Protein AF-A0AAD4LU86-F1 (afdb_monomer_lite)

Sequence (359 aa):
MSATTSFIRALSPAATSMSQVFAALQEGVHPSEDILRDQRHYAILGTNNMSELVALIPSDYKAVLTEALHDLQNHMERLVGASNTLAKWRHCHSVGTIPAHLRSNPPVVQFTKDYKSKAEAAAHQESLRKAHTEYQIKCLEESIKAKADEVAHLEKSIEPVYLYTHMRSIVTKRSESVLTSHQIPVFRLDEEREVLDKWVPSPAALKHAANMQQDSVVYAERVISMVRAKDVIMQRKIQKKKDLAAAATASADQIMSNDPNSIKELIEKQIKASMKASGLTPSGKKQKKKGKGKAKGKQTSGKPDKKDKGGNQNQKQANAKKLAELKDGPKKKGKGKKGKGKGKGQGKGKGKKAQETPK

pLDDT: mean 76.85, std 24.89, range [27.5, 98.44]

Organism: NCBI:txid376703

Radius of gyration: 39.54 Å; chains: 1; bounding box: 93×96×111 Å

Foldseek 3Di:
DDDPDDPPPDDDPLVVLVVQCVVCVVVVHHRDPVSVLVNLLVCCLPDQDLVSNLVSDDPLLSVLLSVVLVVLLVLLLVLLVLVVVLVVLVVCLVVLHFDPVLDDDFDDDDDDPVCCPDPVVVVVVVVSVVVSSVVRNVVSVVVSVVSVVVSVVSVVCVPLVNLLVVQLVSLVVSLVVQQVVQWDWDWDDDPNDTDTDDIGRDPVSVVVSVSSSVCRSSNSVSSSVSSVVVVVVVVVVVVVVVVVVVVVVVVVVVVVPDDPVVVVVVVVVVVVVVCVVVVNDDDDDDDDDDDDDDDDDDDDDDDDDDDDDDDDDDDDDDDDDDDDDDDDDDDDDDDDDDDDDDDDDDDDDDDDDDDDDDD

Secondary structure (DSSP, 8-state):
-----S------HHHHHHHHHHHHHHTTPPPPHHHHHHHHHHHHHH--SHHHHHHTS-HHHHHHHHHHHHHHHHHHHHHHHHHHHHHHHHHHHHTT---TTT--PPP-----TTTTTSHHHHHHHHHHHHHHHHHHHHHHHHHHHHHHHHHHHHHHTTSHHHHHHHHHHHHHHHHHHHHHHSEEEEEEEETTEEEEEEEEE-HHHHHHHHHHHHHHHHHHHHHHHHHHHHHHHHHHHHHHHHHHHHHHHHHHHHHHHS-HHHHHHHHHHHHHHHHHHTT-PPP----------------------------------------------------------------------------

Structure (mmCIF, N/CA/C/O backbone):
data_AF-A0AAD4LU86-F1
#
_entry.id   AF-A0AAD4LU86-F1
#
loop_
_atom_site.group_PDB
_atom_site.id
_atom_site.type_symbol
_atom_site.label_atom_id
_atom_site.label_alt_id
_atom_site.label_comp_id
_atom_site.label_asym_id
_atom_site.label_entity_id
_atom_site.label_seq_id
_atom_site.pdbx_PDB_ins_code
_atom_site.Cartn_x
_atom_site.Cartn_y
_atom_site.Cartn_z
_atom_site.occupancy
_atom_site.B_iso_or_equiv
_atom_site.auth_seq_id
_atom_site.auth_comp_id
_atom_site.auth_asym_id
_atom_site.auth_atom_id
_atom_site.pdbx_PDB_model_num
ATOM 1 N N . MET A 1 1 ? 22.676 -50.898 -10.125 1.00 43.75 1 MET A N 1
ATOM 2 C CA . MET A 1 1 ? 21.868 -49.903 -9.382 1.00 43.75 1 MET A CA 1
ATOM 3 C C . MET A 1 1 ? 22.821 -48.879 -8.786 1.00 43.75 1 MET A C 1
ATOM 5 O O . MET A 1 1 ? 23.831 -49.302 -8.244 1.00 43.75 1 MET A O 1
ATOM 9 N N . SER A 1 2 ? 22.529 -47.580 -8.871 1.00 33.31 2 SER A N 1
ATOM 10 C CA . SER A 1 2 ? 23.220 -46.544 -8.089 1.00 33.31 2 SER A CA 1
ATOM 11 C C . SER A 1 2 ? 22.192 -45.491 -7.687 1.00 33.31 2 SER A C 1
ATOM 13 O O . SER A 1 2 ? 21.519 -44.935 -8.552 1.00 33.31 2 SER A O 1
ATOM 15 N N . ALA A 1 3 ? 22.004 -45.287 -6.385 1.00 43.66 3 ALA A N 1
ATOM 16 C CA . ALA A 1 3 ? 20.920 -44.475 -5.835 1.00 43.66 3 ALA A CA 1
ATOM 17 C C . ALA A 1 3 ? 21.444 -43.121 -5.334 1.00 43.66 3 ALA A C 1
ATOM 19 O O . ALA A 1 3 ? 21.509 -42.867 -4.134 1.00 43.66 3 ALA A O 1
ATOM 20 N N . THR A 1 4 ? 21.824 -42.239 -6.258 1.00 45.81 4 THR A N 1
ATOM 21 C CA . THR A 1 4 ? 22.172 -40.838 -5.959 1.00 45.81 4 THR A CA 1
ATOM 22 C C . THR A 1 4 ? 20.956 -39.929 -6.138 1.00 45.81 4 THR A C 1
ATOM 24 O O . THR A 1 4 ? 20.944 -39.028 -6.975 1.00 45.81 4 THR A O 1
ATOM 27 N N . THR A 1 5 ? 19.904 -40.193 -5.363 1.00 48.66 5 THR A N 1
ATOM 28 C CA . THR A 1 5 ? 18.648 -39.425 -5.356 1.00 48.66 5 THR A CA 1
ATOM 29 C C . THR A 1 5 ? 18.369 -38.859 -3.959 1.00 48.66 5 THR A C 1
ATOM 31 O O . THR A 1 5 ? 18.772 -39.436 -2.953 1.00 48.66 5 THR A O 1
ATOM 34 N N . SER A 1 6 ? 17.627 -37.749 -3.896 1.00 46.25 6 SER A N 1
ATOM 35 C CA . SER A 1 6 ? 16.930 -37.284 -2.679 1.00 46.25 6 SER A CA 1
ATOM 36 C C . SER A 1 6 ? 17.755 -36.678 -1.526 1.00 46.25 6 SER A C 1
ATOM 38 O O . SER A 1 6 ? 17.372 -36.815 -0.369 1.00 46.25 6 SER A O 1
ATOM 40 N N . PHE A 1 7 ? 18.793 -35.883 -1.823 1.00 41.53 7 PHE A N 1
ATOM 41 C CA . PHE A 1 7 ? 19.277 -34.835 -0.894 1.00 41.53 7 PHE A CA 1
ATOM 42 C C . PHE A 1 7 ? 19.487 -33.457 -1.555 1.00 41.53 7 PHE A C 1
ATOM 44 O O . PHE A 1 7 ? 20.315 -32.655 -1.120 1.00 41.53 7 PHE A O 1
ATOM 51 N N . ILE A 1 8 ? 18.677 -33.127 -2.571 1.00 44.53 8 ILE A N 1
ATOM 52 C CA . ILE A 1 8 ? 18.548 -31.737 -3.035 1.00 44.53 8 ILE A CA 1
ATOM 53 C C . ILE A 1 8 ? 17.818 -30.942 -1.947 1.00 44.53 8 ILE A C 1
ATOM 55 O O . ILE A 1 8 ? 16.592 -30.928 -1.855 1.00 44.53 8 ILE A O 1
ATOM 59 N N . ARG A 1 9 ? 18.603 -30.281 -1.095 1.00 51.81 9 ARG A N 1
ATOM 60 C CA . ARG A 1 9 ? 18.132 -29.264 -0.154 1.00 51.81 9 ARG A CA 1
ATOM 61 C C . ARG A 1 9 ? 17.479 -28.151 -0.973 1.00 51.81 9 ARG A C 1
ATOM 63 O O . ARG A 1 9 ? 18.192 -27.451 -1.684 1.00 51.81 9 ARG A O 1
ATOM 70 N N . ALA A 1 10 ? 16.154 -28.022 -0.893 1.00 55.25 10 ALA A N 1
ATOM 71 C CA . ALA A 1 10 ? 15.391 -27.083 -1.713 1.00 55.25 10 ALA A CA 1
ATOM 72 C C . ALA A 1 10 ? 15.990 -25.668 -1.631 1.00 55.25 10 ALA A C 1
ATOM 74 O O . ALA A 1 10 ? 15.940 -25.015 -0.584 1.00 55.25 10 ALA A O 1
ATOM 75 N N . LEU A 1 11 ? 16.601 -25.226 -2.732 1.00 60.94 11 LEU A N 1
ATOM 76 C CA . LEU A 1 11 ? 17.116 -23.872 -2.872 1.00 60.94 11 LEU A CA 1
ATOM 77 C C . LEU A 1 11 ? 15.938 -22.895 -2.879 1.00 60.94 11 LEU A C 1
ATOM 79 O O . LEU A 1 11 ? 14.825 -23.243 -3.278 1.00 60.94 11 LEU A O 1
ATOM 83 N N . SER A 1 12 ? 16.168 -21.652 -2.451 1.00 74.44 12 SER A N 1
ATOM 84 C CA . SER A 1 12 ? 15.143 -20.625 -2.635 1.00 74.44 12 SER A CA 1
ATOM 85 C C . SER A 1 12 ? 14.894 -20.408 -4.139 1.00 74.44 12 SER A C 1
ATOM 87 O O . SER A 1 12 ? 15.824 -20.568 -4.938 1.00 74.44 12 SER A O 1
ATOM 89 N N . PRO A 1 13 ? 13.680 -20.012 -4.560 1.00 69.81 13 PRO A N 1
ATOM 90 C CA . PRO A 1 13 ? 13.408 -19.722 -5.970 1.00 69.81 13 PRO A CA 1
ATOM 91 C C . PRO A 1 13 ? 14.375 -18.679 -6.561 1.00 69.81 13 PRO A C 1
ATOM 93 O O . PRO A 1 13 ? 14.878 -18.859 -7.665 1.00 69.81 13 PRO A O 1
ATOM 96 N N . ALA A 1 14 ? 14.759 -17.671 -5.767 1.00 71.94 14 ALA A N 1
ATOM 97 C CA . ALA A 1 14 ? 15.792 -16.699 -6.127 1.00 71.94 14 ALA A CA 1
ATOM 98 C C . ALA A 1 14 ? 17.181 -17.335 -6.344 1.00 71.94 14 ALA A C 1
ATOM 100 O O . ALA A 1 14 ? 17.847 -17.032 -7.331 1.00 71.94 14 ALA A O 1
ATOM 101 N N . ALA A 1 15 ? 17.623 -18.243 -5.463 1.00 73.62 15 ALA A N 1
ATOM 102 C CA . ALA A 1 15 ? 18.889 -18.962 -5.647 1.00 73.62 15 ALA A CA 1
ATOM 103 C C . ALA A 1 15 ? 18.849 -19.905 -6.863 1.00 73.62 15 ALA A C 1
ATOM 105 O O . ALA A 1 15 ? 19.859 -20.072 -7.541 1.00 73.62 15 ALA A O 1
ATOM 106 N N . THR A 1 16 ? 17.678 -20.466 -7.171 1.00 75.75 16 THR A N 1
ATOM 107 C CA . THR A 1 16 ? 17.458 -21.310 -8.355 1.00 75.75 16 THR A CA 1
ATOM 108 C C . THR A 1 16 ? 17.578 -20.490 -9.645 1.00 75.75 16 THR A C 1
ATOM 110 O O . THR A 1 16 ? 18.352 -20.859 -10.522 1.00 75.75 16 THR A O 1
ATOM 113 N N . SER A 1 17 ? 16.913 -19.330 -9.721 1.00 73.50 17 SER A N 1
ATOM 114 C CA . SER A 1 17 ? 17.028 -18.383 -10.845 1.00 73.50 17 SER A CA 1
ATOM 115 C C . SER A 1 17 ? 18.472 -17.904 -11.056 1.00 73.50 17 SER A C 1
ATOM 117 O O . SER A 1 17 ? 18.989 -17.986 -12.169 1.00 73.50 17 SER A O 1
ATOM 119 N N . MET A 1 18 ? 19.177 -17.501 -9.992 1.00 76.44 18 MET A N 1
ATOM 120 C CA . MET A 1 18 ? 20.593 -17.110 -10.096 1.00 76.44 18 MET A CA 1
ATOM 121 C C . MET A 1 18 ? 21.490 -18.267 -10.566 1.00 76.44 18 MET A C 1
ATOM 123 O O . MET A 1 18 ? 22.402 -18.048 -11.361 1.00 76.44 18 MET A O 1
ATOM 127 N N . SER A 1 19 ? 21.214 -19.501 -10.129 1.00 76.81 19 SER A N 1
ATOM 128 C CA . SER A 1 19 ? 21.945 -20.689 -10.588 1.00 76.81 19 SER A CA 1
ATOM 129 C C . SER A 1 19 ? 21.706 -20.995 -12.069 1.00 76.81 19 SER A C 1
ATOM 131 O O . SER A 1 19 ? 22.619 -21.480 -12.730 1.00 76.81 19 SER A O 1
ATOM 133 N N . GLN A 1 20 ? 20.514 -20.706 -12.599 1.00 77.31 20 GLN A N 1
ATOM 134 C CA . GLN A 1 20 ? 20.198 -20.883 -14.021 1.00 77.31 20 GLN A CA 1
ATOM 135 C C . GLN A 1 20 ? 20.905 -19.843 -14.901 1.00 77.31 20 GLN A C 1
ATOM 137 O O . GLN A 1 20 ? 21.442 -20.206 -15.944 1.00 77.31 20 GLN A O 1
ATOM 142 N N . VAL A 1 21 ? 20.982 -18.579 -14.461 1.00 77.62 21 VAL A N 1
ATOM 143 C CA . VAL A 1 21 ? 21.792 -17.545 -15.139 1.00 77.62 21 VAL A CA 1
ATOM 144 C C . VAL A 1 21 ? 23.265 -17.957 -15.182 1.00 77.62 21 VAL A C 1
ATOM 146 O O . VAL A 1 21 ? 23.897 -17.863 -16.230 1.00 77.62 21 VAL A O 1
ATOM 149 N N . PHE A 1 22 ? 23.808 -18.440 -14.060 1.00 77.19 22 PHE A N 1
ATOM 150 C CA . PHE A 1 22 ? 25.209 -18.858 -13.985 1.00 77.19 22 PHE A CA 1
ATOM 151 C C . PHE A 1 22 ? 25.502 -20.081 -14.867 1.00 77.19 22 PHE A C 1
ATOM 153 O O . PHE A 1 22 ? 26.504 -20.081 -15.576 1.00 77.19 22 PHE A O 1
ATOM 160 N N . ALA A 1 23 ? 24.616 -21.083 -14.876 1.00 77.69 23 ALA A N 1
ATOM 161 C CA . ALA A 1 23 ? 24.750 -22.263 -15.731 1.00 77.69 23 ALA A CA 1
ATOM 162 C C . ALA A 1 23 ? 24.734 -21.896 -17.224 1.00 77.69 23 ALA A C 1
ATOM 164 O O . ALA A 1 23 ? 25.651 -22.279 -17.944 1.00 77.69 23 ALA A O 1
ATOM 165 N N . ALA A 1 24 ? 23.771 -21.079 -17.669 1.00 75.38 24 ALA A N 1
ATOM 166 C CA . ALA A 1 24 ? 23.696 -20.630 -19.060 1.00 75.38 24 ALA A CA 1
ATOM 167 C C . ALA A 1 24 ? 24.983 -19.900 -19.495 1.00 75.38 24 ALA A C 1
ATOM 169 O O . ALA A 1 24 ? 25.578 -20.243 -20.515 1.00 75.38 24 ALA A O 1
ATOM 170 N N . LEU A 1 25 ? 25.479 -18.967 -18.671 1.00 78.44 25 LEU A N 1
ATOM 171 C CA . LEU A 1 25 ? 26.743 -18.264 -18.926 1.00 78.44 25 LEU A CA 1
ATOM 172 C C . LEU A 1 25 ? 27.959 -19.207 -18.957 1.00 78.44 25 LEU A C 1
ATOM 174 O O . LEU A 1 25 ? 28.862 -18.996 -19.764 1.00 78.44 25 LEU A O 1
ATOM 178 N N . GLN A 1 26 ? 27.988 -20.242 -18.113 1.00 81.31 26 GLN A N 1
ATOM 179 C CA . GLN A 1 26 ? 29.057 -21.247 -18.094 1.00 81.31 26 GLN A CA 1
ATOM 180 C C . GLN A 1 26 ? 29.014 -22.182 -19.318 1.00 81.31 26 GLN A C 1
ATOM 182 O O . GLN A 1 26 ? 30.061 -22.635 -19.775 1.00 81.31 26 GLN A O 1
ATOM 187 N N . GLU A 1 27 ? 27.828 -22.440 -19.869 1.00 81.25 27 GLU A N 1
ATOM 188 C CA . GLU A 1 27 ? 27.614 -23.209 -21.104 1.00 81.25 27 GLU A CA 1
ATOM 189 C C . GLU A 1 27 ? 27.777 -22.357 -22.381 1.00 81.25 27 GLU A C 1
ATOM 191 O O . GLU A 1 27 ? 27.685 -22.879 -23.490 1.00 81.25 27 GLU A O 1
ATOM 196 N N . GLY A 1 28 ? 28.030 -21.047 -22.251 1.00 76.06 28 GLY A N 1
ATOM 197 C CA . GLY A 1 28 ? 28.124 -20.109 -23.378 1.00 76.06 28 GLY A CA 1
ATOM 198 C C . GLY A 1 28 ? 26.773 -19.755 -24.017 1.00 76.06 28 GLY A C 1
ATOM 199 O O . GLY A 1 28 ? 26.733 -19.148 -25.086 1.00 76.06 28 GLY A O 1
ATOM 200 N N . VAL A 1 29 ? 25.665 -20.121 -23.371 1.00 82.69 29 VAL A N 1
ATOM 201 C CA . VAL A 1 29 ? 24.292 -19.916 -23.841 1.00 82.69 29 VAL A CA 1
ATOM 202 C C . VAL A 1 29 ? 23.735 -18.617 -23.255 1.00 82.69 29 VAL A C 1
ATOM 204 O O . VAL A 1 29 ? 23.849 -18.348 -22.059 1.00 82.69 29 VAL A O 1
ATOM 207 N N . HIS A 1 30 ? 23.075 -17.796 -24.076 1.00 77.88 30 HIS A N 1
ATOM 208 C CA . HIS A 1 30 ? 22.364 -16.629 -23.555 1.00 77.88 30 HIS A CA 1
ATOM 209 C C . HIS A 1 30 ? 21.148 -17.069 -22.710 1.00 77.88 30 HIS A C 1
ATOM 211 O O . HIS A 1 30 ? 20.301 -17.806 -23.220 1.00 77.88 30 HIS A O 1
ATOM 217 N N . PRO A 1 31 ? 21.020 -16.626 -21.441 1.00 82.00 31 PRO A N 1
ATOM 218 C CA . PRO A 1 31 ? 19.865 -16.956 -20.608 1.00 82.00 31 PRO A CA 1
ATOM 219 C C . PRO A 1 31 ? 18.575 -16.380 -21.209 1.00 82.00 31 PRO A C 1
ATOM 221 O O . PRO A 1 31 ? 18.579 -15.277 -21.757 1.00 82.00 31 PRO A O 1
ATOM 224 N N . SER A 1 32 ? 17.463 -17.112 -21.089 1.00 85.81 32 SER A N 1
ATOM 225 C CA . SER A 1 32 ? 16.181 -16.686 -21.660 1.00 85.81 32 SER A CA 1
ATOM 226 C C . SER A 1 32 ? 15.618 -15.436 -20.975 1.00 85.81 32 SER A C 1
ATOM 228 O O . SER A 1 32 ? 15.888 -15.163 -19.802 1.00 85.81 32 SER A O 1
ATOM 230 N N . GLU A 1 33 ? 14.781 -14.687 -21.700 1.00 85.06 33 GLU A N 1
ATOM 231 C CA . GLU A 1 33 ? 14.140 -13.472 -21.177 1.00 85.06 33 GLU A CA 1
ATOM 232 C C . GLU A 1 33 ? 13.311 -13.737 -19.911 1.00 85.06 33 GLU A C 1
ATOM 234 O O . GLU A 1 33 ? 13.276 -12.882 -19.030 1.00 85.06 33 GLU A O 1
ATOM 239 N N . ASP A 1 34 ? 12.701 -14.921 -19.773 1.00 86.50 34 ASP A N 1
ATOM 240 C CA . ASP A 1 34 ? 12.012 -15.344 -18.548 1.00 86.50 34 ASP A CA 1
ATOM 241 C C . ASP A 1 34 ? 12.953 -15.416 -17.341 1.00 86.50 34 ASP A C 1
ATOM 243 O O . ASP A 1 34 ? 12.651 -14.843 -16.296 1.00 86.50 34 ASP A O 1
ATOM 247 N N . ILE A 1 35 ? 14.118 -16.058 -17.486 1.00 86.31 35 ILE A N 1
ATOM 248 C CA . ILE A 1 35 ? 15.116 -16.171 -16.410 1.00 86.31 35 ILE A CA 1
ATOM 249 C C . ILE A 1 35 ? 15.645 -14.776 -16.039 1.00 86.31 35 ILE A C 1
ATOM 251 O O . ILE A 1 35 ? 15.776 -14.459 -14.855 1.00 86.31 35 ILE A O 1
ATOM 255 N N . LEU A 1 36 ? 15.904 -13.924 -17.038 1.00 87.31 36 LEU A N 1
ATOM 256 C CA . LEU A 1 36 ? 16.368 -12.548 -16.833 1.00 87.31 36 LEU A CA 1
ATOM 257 C C . LEU A 1 36 ? 15.303 -11.657 -16.177 1.00 87.31 36 LEU A C 1
ATOM 259 O O . LEU A 1 36 ? 15.636 -10.852 -15.307 1.00 87.31 36 LEU A O 1
ATOM 263 N N . ARG A 1 37 ? 14.028 -11.783 -16.559 1.00 91.31 37 ARG A N 1
ATOM 264 C CA . ARG A 1 37 ? 12.903 -11.091 -15.911 1.00 91.31 37 ARG A CA 1
ATOM 265 C C . ARG A 1 37 ? 12.767 -11.537 -14.462 1.00 91.31 37 ARG A C 1
ATOM 267 O O . ARG A 1 37 ? 12.720 -10.696 -13.567 1.00 91.31 37 ARG A O 1
ATOM 274 N N . ASP A 1 38 ? 12.758 -12.841 -14.222 1.00 89.62 38 ASP A N 1
ATOM 275 C CA . ASP A 1 38 ? 12.586 -13.394 -12.885 1.00 89.62 38 ASP A CA 1
ATOM 276 C C . ASP A 1 38 ? 13.753 -12.985 -11.969 1.00 89.62 38 ASP A C 1
ATOM 278 O O . ASP A 1 38 ? 13.517 -12.605 -10.822 1.00 89.62 38 ASP A O 1
ATOM 282 N N . GLN A 1 39 ? 14.990 -12.918 -12.479 1.00 89.94 39 GLN A N 1
ATOM 283 C CA . GLN A 1 39 ? 16.136 -12.362 -11.747 1.00 89.94 39 GLN A CA 1
ATOM 284 C C . GLN A 1 39 ? 15.903 -10.899 -11.315 1.00 89.94 39 GLN A C 1
ATOM 286 O O . GLN A 1 39 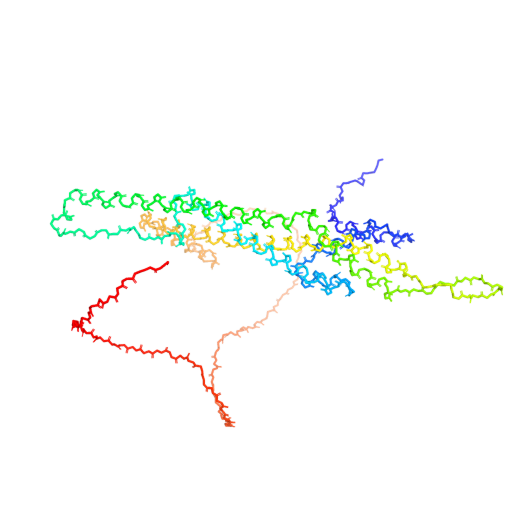? 16.153 -10.562 -10.152 1.00 89.94 39 GLN A O 1
ATOM 291 N N . ARG A 1 40 ? 15.392 -10.031 -12.207 1.00 93.06 40 ARG A N 1
ATOM 292 C CA . ARG A 1 40 ? 15.032 -8.639 -11.857 1.00 93.06 40 ARG A CA 1
ATOM 293 C C . ARG A 1 40 ? 13.922 -8.607 -10.808 1.00 93.06 40 ARG A C 1
ATOM 295 O O . ARG A 1 40 ? 14.044 -7.899 -9.810 1.00 93.06 40 ARG A O 1
ATOM 302 N N . HIS A 1 41 ? 12.881 -9.420 -10.981 1.00 95.00 41 HIS A N 1
ATOM 303 C CA . HIS A 1 41 ? 11.779 -9.526 -10.026 1.00 95.00 41 HIS A CA 1
ATOM 304 C C . HIS A 1 41 ? 12.262 -9.984 -8.638 1.00 95.00 41 HIS A C 1
ATOM 306 O O . HIS A 1 41 ? 11.855 -9.396 -7.637 1.00 95.00 41 HIS A O 1
ATOM 312 N N . TYR A 1 42 ? 13.171 -10.962 -8.542 1.00 92.88 42 TYR A N 1
ATOM 313 C CA . TYR A 1 42 ? 13.757 -11.379 -7.261 1.00 92.88 42 TYR A CA 1
ATOM 314 C C . TYR A 1 42 ? 14.610 -10.283 -6.612 1.00 92.88 42 TYR A C 1
ATOM 316 O O . TYR A 1 42 ? 14.553 -10.133 -5.390 1.00 92.88 42 TYR A O 1
ATOM 324 N N . ALA A 1 43 ? 15.353 -9.490 -7.392 1.00 93.56 43 ALA A N 1
ATOM 325 C CA . ALA A 1 43 ? 16.090 -8.341 -6.865 1.00 93.56 43 ALA A CA 1
ATOM 326 C C . ALA A 1 43 ? 15.136 -7.284 -6.275 1.00 93.56 43 ALA A C 1
ATOM 328 O O . ALA A 1 43 ? 15.313 -6.874 -5.127 1.00 93.56 43 ALA A O 1
ATOM 329 N N . ILE A 1 44 ? 14.078 -6.922 -7.012 1.00 96.31 44 ILE A N 1
ATOM 330 C CA . ILE A 1 44 ? 13.026 -5.991 -6.566 1.00 96.31 44 ILE A CA 1
ATOM 331 C C . ILE A 1 44 ? 12.344 -6.515 -5.292 1.00 96.31 44 ILE A C 1
ATOM 333 O O . ILE A 1 44 ? 12.251 -5.807 -4.292 1.00 96.31 44 ILE A O 1
ATOM 337 N N . LEU A 1 45 ? 11.915 -7.779 -5.275 1.00 94.50 45 LEU A N 1
ATOM 338 C CA . LEU A 1 45 ? 11.256 -8.393 -4.116 1.00 94.50 45 LEU A CA 1
ATOM 339 C C . LEU A 1 45 ? 12.189 -8.578 -2.904 1.00 94.50 45 LEU A C 1
ATOM 341 O O . LEU A 1 45 ? 11.705 -8.694 -1.776 1.00 94.50 45 LEU A O 1
ATOM 345 N N . GLY A 1 46 ? 13.508 -8.579 -3.111 1.00 93.12 46 GLY A N 1
ATOM 346 C CA . GLY A 1 46 ? 14.520 -8.682 -2.059 1.00 93.12 46 GLY A CA 1
ATOM 347 C C . GLY A 1 46 ? 14.727 -7.402 -1.239 1.00 93.12 46 GLY A C 1
ATOM 348 O O . GLY A 1 46 ? 15.195 -7.493 -0.102 1.00 93.12 46 GLY A O 1
ATOM 349 N N . THR A 1 47 ? 14.358 -6.223 -1.755 1.00 96.06 47 THR A N 1
ATOM 350 C CA . THR A 1 47 ? 14.604 -4.930 -1.081 1.00 96.06 47 THR A CA 1
ATOM 351 C C . THR A 1 47 ? 13.777 -4.774 0.192 1.00 96.06 47 THR A C 1
ATOM 353 O O . THR A 1 47 ? 12.593 -5.117 0.208 1.00 96.06 47 THR A O 1
ATOM 356 N N . ASN A 1 48 ? 14.348 -4.205 1.249 1.00 94.12 48 ASN A N 1
ATOM 357 C CA . ASN A 1 48 ? 13.744 -4.117 2.584 1.00 94.12 48 ASN A CA 1
ATOM 358 C C . ASN A 1 48 ? 13.275 -2.703 2.960 1.00 94.12 48 ASN A C 1
ATOM 360 O O . ASN A 1 48 ? 12.626 -2.520 3.993 1.00 94.12 48 ASN A O 1
ATOM 364 N N . ASN A 1 49 ? 13.587 -1.698 2.141 1.00 95.00 49 ASN A N 1
ATOM 365 C CA . ASN A 1 49 ? 13.106 -0.327 2.296 1.00 95.00 49 ASN A CA 1
ATOM 366 C C . ASN A 1 49 ? 12.968 0.384 0.937 1.00 95.00 49 ASN A C 1
ATOM 368 O O . ASN A 1 49 ? 13.481 -0.075 -0.081 1.00 95.00 49 ASN A O 1
ATOM 372 N N . MET A 1 50 ? 12.289 1.535 0.942 1.00 96.19 50 MET A N 1
ATOM 373 C CA . MET A 1 50 ? 12.039 2.329 -0.265 1.00 96.19 50 MET A CA 1
ATOM 374 C C . MET A 1 50 ? 13.326 2.849 -0.928 1.00 96.19 50 MET A C 1
ATOM 376 O O . MET A 1 50 ? 13.357 2.980 -2.143 1.00 96.19 50 MET A O 1
ATOM 380 N N . SER A 1 51 ? 14.397 3.111 -0.167 1.00 96.00 51 SER A N 1
ATOM 381 C CA . SER A 1 51 ? 15.661 3.609 -0.732 1.00 96.00 51 SER A CA 1
ATOM 382 C C . SER A 1 51 ? 16.351 2.541 -1.585 1.00 96.00 51 SER A C 1
ATOM 384 O O . SER A 1 51 ? 16.757 2.819 -2.709 1.00 96.00 51 SER A O 1
ATOM 386 N N . GLU A 1 52 ? 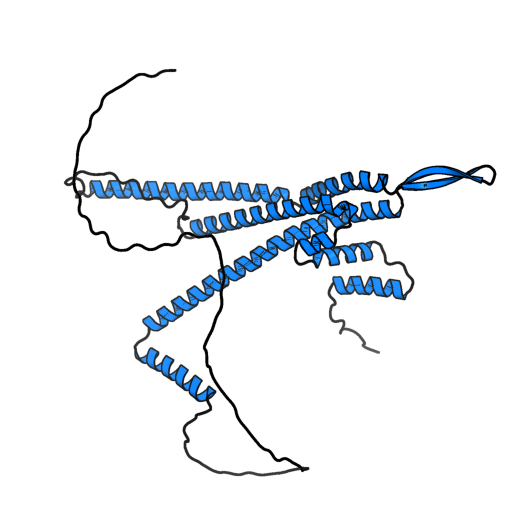16.401 1.297 -1.098 1.00 96.56 52 GLU A N 1
ATOM 387 C CA . GLU A 1 52 ? 16.856 0.133 -1.875 1.00 96.56 52 GLU A CA 1
ATOM 388 C C . GLU A 1 52 ? 15.982 -0.092 -3.117 1.00 96.56 52 GLU A C 1
ATOM 390 O O . GLU A 1 52 ? 16.506 -0.280 -4.212 1.00 96.56 52 GLU A O 1
ATOM 395 N N . LEU A 1 53 ? 14.654 -0.007 -2.971 1.00 97.44 53 LEU A N 1
ATOM 396 C CA . LEU A 1 53 ? 13.714 -0.169 -4.083 1.00 97.44 53 LEU A CA 1
ATOM 397 C C . LEU A 1 53 ? 13.937 0.886 -5.182 1.00 97.44 53 LEU A C 1
ATOM 399 O O . LEU A 1 53 ? 14.042 0.545 -6.356 1.00 97.44 53 LEU A O 1
ATOM 403 N N . VAL A 1 54 ? 14.082 2.154 -4.791 1.00 97.06 54 VAL A N 1
ATOM 404 C CA . VAL A 1 54 ? 14.364 3.298 -5.675 1.00 97.06 54 VAL A CA 1
ATOM 405 C C . VAL A 1 54 ? 15.798 3.269 -6.228 1.00 97.06 54 VAL A C 1
ATOM 407 O O . VAL A 1 54 ? 16.068 3.817 -7.300 1.00 97.06 54 VAL A O 1
ATOM 410 N N . ALA A 1 55 ? 16.742 2.609 -5.553 1.00 96.25 55 ALA A N 1
ATOM 411 C CA . ALA A 1 55 ? 18.086 2.361 -6.077 1.00 96.25 55 ALA A CA 1
ATOM 412 C C . ALA A 1 55 ? 18.092 1.346 -7.232 1.00 96.25 55 ALA A C 1
ATOM 414 O O . ALA A 1 55 ? 18.914 1.494 -8.133 1.00 96.25 55 ALA A O 1
ATOM 415 N N . LEU A 1 56 ? 17.156 0.389 -7.250 1.00 96.75 56 LEU A N 1
ATOM 416 C CA . LEU A 1 56 ? 16.978 -0.564 -8.353 1.00 96.75 56 LEU A CA 1
ATOM 417 C C . LEU A 1 56 ? 16.209 -0.002 -9.561 1.00 96.75 56 LEU A C 1
ATOM 419 O O . LEU A 1 56 ? 16.088 -0.706 -10.560 1.00 96.75 56 LEU A O 1
ATOM 423 N N . ILE A 1 57 ? 15.660 1.217 -9.502 1.00 96.69 57 ILE A N 1
ATOM 424 C CA . ILE A 1 57 ? 14.982 1.827 -10.659 1.00 96.69 57 ILE A CA 1
ATOM 425 C C . ILE A 1 57 ? 16.034 2.459 -11.588 1.00 96.69 57 ILE A C 1
ATOM 427 O O . ILE A 1 57 ? 16.811 3.301 -11.119 1.00 96.69 57 ILE A O 1
ATOM 431 N N . PRO A 1 58 ? 16.051 2.125 -12.894 1.00 95.75 58 PRO A N 1
ATOM 432 C CA . PRO A 1 58 ? 16.942 2.748 -13.872 1.00 95.75 58 PRO A CA 1
ATOM 433 C C . PRO A 1 58 ? 16.815 4.273 -13.916 1.00 95.75 58 PRO A C 1
ATOM 435 O O . PRO A 1 58 ? 15.710 4.809 -13.794 1.00 95.75 58 PRO A O 1
ATOM 438 N N . SER A 1 59 ? 17.943 4.962 -14.127 1.00 95.25 59 SER A N 1
ATOM 439 C CA . SER A 1 59 ? 18.087 6.431 -14.092 1.00 95.25 59 SER A CA 1
ATOM 440 C C . SER A 1 59 ? 16.935 7.172 -14.761 1.00 95.25 59 SER A C 1
ATOM 442 O O . SER A 1 59 ? 16.340 8.077 -14.175 1.00 95.25 59 SER A O 1
ATOM 444 N N . ASP A 1 60 ? 16.587 6.739 -15.966 1.00 96.50 60 ASP A N 1
ATOM 445 C CA . ASP A 1 60 ? 15.705 7.467 -16.867 1.00 96.50 60 ASP A CA 1
ATOM 446 C C . ASP A 1 60 ? 14.254 7.458 -16.381 1.00 96.50 60 ASP A C 1
ATOM 448 O O . ASP A 1 60 ? 13.526 8.430 -16.589 1.00 96.50 60 ASP A O 1
ATOM 452 N N . TYR A 1 61 ? 13.848 6.394 -15.685 1.00 97.38 61 TYR A N 1
ATOM 453 C CA . TYR A 1 61 ? 12.510 6.209 -15.115 1.00 97.38 61 TYR A CA 1
ATOM 454 C C . TYR A 1 61 ? 12.454 6.540 -13.618 1.00 97.38 61 TYR A C 1
ATOM 456 O O . TYR A 1 61 ? 11.367 6.702 -13.061 1.00 97.38 61 TYR A O 1
ATOM 464 N N . LYS A 1 62 ? 13.614 6.673 -12.964 1.00 96.50 62 LYS A N 1
ATOM 465 C CA . LYS A 1 62 ? 13.742 6.832 -11.513 1.00 96.50 62 LYS A CA 1
ATOM 466 C C . LYS A 1 62 ? 12.930 7.993 -10.960 1.00 96.50 62 LYS A C 1
ATOM 468 O O . LYS A 1 62 ? 12.215 7.789 -9.987 1.00 96.50 62 LYS A O 1
ATOM 473 N N . ALA A 1 63 ? 12.995 9.174 -11.576 1.00 94.88 63 ALA A N 1
ATOM 474 C CA . ALA A 1 63 ? 12.260 10.348 -11.102 1.00 94.88 63 ALA A CA 1
ATOM 475 C C . ALA A 1 63 ? 10.738 10.102 -11.066 1.00 94.88 63 ALA A C 1
ATOM 477 O O . ALA A 1 63 ? 10.135 10.154 -9.996 1.00 94.88 63 ALA A O 1
ATOM 478 N N . VAL A 1 64 ? 10.145 9.740 -12.211 1.00 96.12 64 VAL A N 1
ATOM 479 C CA . VAL A 1 64 ? 8.685 9.573 -12.355 1.00 96.12 64 VAL A CA 1
ATOM 480 C C . VAL A 1 64 ? 8.122 8.389 -11.564 1.00 96.12 64 VAL A C 1
ATOM 482 O O . VAL A 1 64 ? 6.984 8.441 -11.108 1.00 96.12 64 VAL A O 1
ATOM 485 N N . LEU A 1 65 ? 8.907 7.323 -11.365 1.00 96.81 65 LEU A N 1
ATOM 486 C CA . LEU A 1 65 ? 8.476 6.178 -10.559 1.00 96.81 65 LEU A CA 1
ATOM 487 C C . LEU A 1 65 ? 8.676 6.399 -9.055 1.00 96.81 65 LEU A C 1
ATOM 489 O O . LEU A 1 65 ? 7.883 5.886 -8.272 1.00 96.81 65 LEU A O 1
ATOM 493 N N . THR A 1 66 ? 9.682 7.168 -8.627 1.00 97.19 66 THR A N 1
ATOM 494 C CA . THR A 1 66 ? 9.909 7.447 -7.194 1.00 97.19 66 THR A CA 1
ATOM 495 C C . THR A 1 66 ? 8.726 8.195 -6.579 1.00 97.19 66 THR A C 1
ATOM 497 O O . THR A 1 66 ? 8.273 7.832 -5.496 1.00 97.19 66 THR A O 1
ATOM 500 N N . GLU A 1 67 ? 8.185 9.190 -7.287 1.00 96.00 67 GLU A N 1
ATOM 501 C CA . GLU A 1 67 ? 6.997 9.946 -6.872 1.00 96.00 67 GLU A CA 1
ATOM 502 C C . GLU A 1 67 ? 5.768 9.029 -6.724 1.00 96.00 67 GLU A C 1
ATOM 504 O O . GLU A 1 67 ? 5.207 8.909 -5.633 1.00 96.00 67 GLU A O 1
ATOM 509 N N . ALA A 1 68 ? 5.433 8.269 -7.773 1.00 96.44 68 ALA A N 1
ATOM 510 C CA . ALA A 1 68 ? 4.298 7.342 -7.774 1.00 96.44 68 ALA A CA 1
ATOM 511 C C . ALA A 1 68 ? 4.395 6.245 -6.691 1.00 96.44 68 ALA A C 1
ATOM 513 O O . ALA A 1 68 ? 3.398 5.896 -6.055 1.00 96.44 68 ALA A O 1
ATOM 514 N N . LEU A 1 69 ? 5.596 5.713 -6.436 1.00 97.62 69 LEU A N 1
ATOM 515 C CA . LEU A 1 69 ? 5.823 4.707 -5.393 1.00 97.62 69 LEU A CA 1
ATOM 516 C C . LEU A 1 69 ? 5.723 5.303 -3.978 1.00 97.62 69 LEU A C 1
ATOM 518 O O . LEU A 1 69 ? 5.245 4.621 -3.066 1.00 97.62 69 LEU A O 1
ATOM 522 N N . HIS A 1 70 ? 6.109 6.567 -3.778 1.00 97.44 70 HIS A N 1
ATOM 523 C CA . HIS A 1 70 ? 5.873 7.268 -2.514 1.00 97.44 70 HIS A CA 1
ATOM 524 C C . HIS A 1 70 ? 4.385 7.549 -2.280 1.00 97.44 70 HIS A C 1
ATOM 526 O O . HIS A 1 70 ? 3.901 7.304 -1.173 1.00 97.44 70 HIS A O 1
ATOM 532 N N . ASP A 1 71 ? 3.634 7.964 -3.298 1.00 96.25 71 ASP A N 1
ATOM 533 C CA . ASP A 1 71 ? 2.186 8.155 -3.168 1.00 96.25 71 ASP A CA 1
ATOM 534 C C . ASP A 1 71 ? 1.434 6.845 -2.918 1.00 96.25 71 ASP A C 1
ATOM 536 O O . ASP A 1 71 ? 0.532 6.805 -2.074 1.00 96.25 71 ASP A O 1
ATOM 540 N N . LEU A 1 72 ? 1.866 5.743 -3.535 1.00 97.19 72 LEU A N 1
ATOM 541 C CA . LEU A 1 72 ? 1.380 4.404 -3.205 1.00 97.19 72 LEU A CA 1
ATOM 542 C C . LEU A 1 72 ? 1.706 4.014 -1.751 1.00 97.19 72 LEU A C 1
ATOM 544 O O . LEU A 1 72 ? 0.851 3.445 -1.068 1.00 97.19 72 LEU A O 1
ATOM 548 N N . GLN A 1 73 ? 2.892 4.357 -1.232 1.00 97.44 73 GLN A N 1
ATOM 549 C CA . GLN A 1 73 ? 3.221 4.147 0.185 1.00 97.44 73 GLN A CA 1
ATOM 550 C C . GLN A 1 73 ? 2.287 4.963 1.093 1.00 97.44 73 GLN A C 1
ATOM 552 O O . GLN A 1 73 ? 1.714 4.413 2.035 1.00 97.44 73 GLN A O 1
ATOM 557 N N . ASN A 1 74 ? 2.083 6.248 0.789 1.00 97.44 74 ASN A N 1
ATOM 558 C CA . ASN A 1 74 ? 1.187 7.145 1.525 1.00 97.44 74 ASN A CA 1
ATOM 559 C C . ASN A 1 74 ? -0.273 6.655 1.478 1.00 97.44 74 ASN A C 1
ATOM 561 O O . ASN A 1 74 ? -1.022 6.769 2.451 1.00 97.44 74 ASN A O 1
ATOM 565 N N . HIS A 1 75 ? -0.704 6.087 0.350 1.00 97.44 75 HIS A N 1
ATOM 566 C CA . HIS A 1 75 ? -2.012 5.455 0.199 1.00 97.44 75 HIS A CA 1
ATOM 567 C C . HIS A 1 75 ? -2.141 4.193 1.064 1.00 97.44 75 HIS A C 1
ATOM 569 O O . HIS A 1 75 ? -3.083 4.074 1.848 1.00 97.44 75 HIS A O 1
ATOM 575 N N . MET A 1 76 ? -1.158 3.295 1.002 1.00 97.75 76 MET A N 1
ATOM 576 C CA . MET A 1 76 ? -1.120 2.075 1.809 1.00 97.75 76 MET A CA 1
ATOM 577 C C . MET A 1 76 ? -1.076 2.351 3.317 1.00 97.75 76 MET A C 1
ATOM 579 O O . MET A 1 76 ? -1.736 1.653 4.086 1.00 97.75 76 MET A O 1
ATOM 583 N N . GLU A 1 77 ? -0.341 3.372 3.762 1.00 97.50 77 GLU A N 1
ATOM 584 C CA . GLU A 1 77 ? -0.282 3.750 5.180 1.00 97.50 77 GLU A CA 1
ATOM 585 C C . GLU A 1 77 ? -1.620 4.351 5.665 1.00 97.50 77 GLU A C 1
ATOM 587 O O . GLU A 1 77 ? -2.047 4.054 6.786 1.00 97.50 77 GLU A O 1
ATOM 592 N N . ARG A 1 78 ? -2.362 5.072 4.803 1.00 97.88 78 ARG A N 1
ATOM 593 C CA . ARG A 1 78 ? -3.758 5.484 5.071 1.00 97.88 78 ARG A CA 1
ATOM 594 C C . ARG A 1 78 ? -4.705 4.286 5.173 1.00 97.88 78 ARG A C 1
ATOM 596 O O . ARG A 1 78 ? -5.420 4.183 6.168 1.00 97.88 78 ARG A O 1
ATOM 603 N N . LEU A 1 79 ? -4.672 3.356 4.213 1.00 97.94 79 LEU A N 1
ATOM 604 C CA . LEU A 1 79 ? -5.500 2.139 4.216 1.00 97.94 79 LEU A CA 1
ATOM 605 C C . LEU A 1 79 ? -5.267 1.287 5.473 1.00 97.94 79 LEU A C 1
ATOM 607 O O . LEU A 1 79 ? -6.220 0.861 6.131 1.00 97.94 79 LEU A O 1
ATOM 611 N N . VAL A 1 80 ? -4.005 1.085 5.857 1.00 97.62 80 VAL A N 1
ATOM 612 C CA . VAL A 1 80 ? -3.636 0.384 7.096 1.00 97.62 80 VAL A CA 1
ATOM 613 C C . VAL A 1 80 ? -4.152 1.131 8.329 1.00 97.62 80 VAL A C 1
ATOM 615 O O . VAL A 1 80 ? -4.678 0.495 9.243 1.00 97.62 80 VAL A O 1
ATOM 618 N N . GLY A 1 81 ? -4.055 2.464 8.369 1.00 97.06 81 GLY A N 1
ATOM 619 C CA . GLY A 1 81 ? -4.592 3.290 9.457 1.00 97.06 81 GLY A CA 1
ATOM 620 C C . GLY A 1 81 ? -6.121 3.222 9.579 1.00 97.06 81 GLY A C 1
ATOM 621 O O . GLY A 1 81 ? -6.649 3.086 10.691 1.00 97.06 81 GLY A O 1
ATOM 622 N N . ALA A 1 82 ? -6.832 3.247 8.450 1.00 98.06 82 ALA A N 1
ATOM 623 C CA . ALA A 1 82 ? -8.284 3.104 8.375 1.00 98.06 82 ALA A CA 1
ATOM 624 C C . ALA A 1 82 ? -8.733 1.707 8.838 1.00 98.06 82 ALA A C 1
ATOM 626 O O . ALA A 1 82 ? -9.534 1.600 9.770 1.00 98.06 82 ALA A O 1
ATOM 627 N N . SER A 1 83 ? -8.121 0.650 8.298 1.00 97.81 83 SER A N 1
ATOM 628 C CA . SER A 1 83 ? -8.386 -0.754 8.652 1.00 97.81 83 SER A CA 1
ATOM 629 C C . SER A 1 83 ? -8.146 -1.031 10.140 1.00 97.81 83 SER A C 1
ATOM 631 O O . SER A 1 83 ? -8.990 -1.608 10.827 1.00 97.81 83 SER A O 1
ATOM 633 N N . ASN A 1 84 ? -7.033 -0.528 10.685 1.00 96.56 84 ASN A N 1
ATOM 634 C CA . ASN A 1 84 ? -6.720 -0.593 12.115 1.00 96.56 84 ASN A CA 1
ATOM 635 C C . ASN A 1 84 ? -7.730 0.149 13.000 1.00 96.56 84 ASN A C 1
ATOM 637 O O . ASN A 1 84 ? -7.845 -0.153 14.188 1.00 96.56 84 ASN A O 1
ATOM 641 N N . THR A 1 85 ? -8.406 1.164 12.468 1.00 97.00 85 THR A N 1
ATOM 642 C CA . THR A 1 85 ? -9.417 1.945 13.192 1.00 97.00 85 THR A CA 1
ATOM 643 C C . THR A 1 85 ? -10.757 1.214 13.174 1.00 97.00 85 THR A C 1
ATOM 645 O O . THR A 1 85 ? -11.331 0.977 14.238 1.00 97.00 85 THR A O 1
ATOM 648 N N . LEU A 1 86 ? -11.175 0.733 12.001 1.00 97.81 86 LEU A N 1
ATOM 649 C CA . LEU A 1 86 ? -12.347 -0.121 11.809 1.00 97.81 86 LEU A CA 1
ATOM 650 C C . LEU A 1 86 ? -12.295 -1.383 12.687 1.00 97.81 86 LEU A C 1
ATOM 652 O O . LEU A 1 86 ? -13.261 -1.687 13.385 1.00 97.81 86 LEU A O 1
ATOM 656 N N . ALA A 1 87 ? -11.153 -2.077 12.731 1.00 96.75 87 ALA A N 1
ATOM 657 C CA . ALA A 1 87 ? -10.957 -3.256 13.577 1.00 96.75 87 ALA A CA 1
ATOM 658 C C . ALA A 1 87 ? -11.121 -2.944 15.078 1.00 96.75 87 ALA A C 1
ATOM 660 O O . ALA A 1 87 ? -11.757 -3.707 15.807 1.00 96.75 87 ALA A O 1
ATOM 661 N N . LYS A 1 88 ? -10.609 -1.795 15.550 1.00 95.94 88 LYS A N 1
ATOM 662 C CA . LYS A 1 88 ? -10.785 -1.350 16.945 1.00 95.94 88 LYS A CA 1
ATOM 663 C C . LYS A 1 88 ? -12.242 -1.021 17.258 1.00 95.94 88 LYS A C 1
ATOM 665 O O . LYS A 1 88 ? -12.694 -1.338 18.353 1.00 95.94 88 LYS A O 1
ATOM 670 N N . TRP A 1 89 ? -12.970 -0.397 16.332 1.00 97.56 89 TRP A N 1
ATOM 671 C CA . TRP A 1 89 ? -14.377 -0.034 16.535 1.00 97.56 89 TRP A CA 1
ATOM 672 C C . TRP A 1 89 ? -15.286 -1.266 16.509 1.00 97.56 89 TRP A C 1
ATOM 674 O O . TRP A 1 89 ? -16.081 -1.431 17.431 1.00 97.56 89 TRP A O 1
ATOM 684 N N . ARG A 1 90 ? -15.082 -2.193 15.561 1.00 97.56 90 ARG A N 1
ATOM 685 C CA . ARG A 1 90 ? -15.744 -3.512 15.543 1.00 97.56 90 ARG A CA 1
ATOM 686 C C . ARG A 1 90 ? -15.476 -4.305 16.827 1.00 97.56 90 ARG A C 1
ATOM 688 O O . ARG A 1 90 ? -16.410 -4.858 17.400 1.00 97.56 90 ARG A O 1
ATOM 695 N N . HIS A 1 91 ? -14.239 -4.300 17.334 1.00 95.81 91 HIS A N 1
ATOM 696 C CA . HIS A 1 91 ? -13.929 -4.921 18.624 1.00 95.81 91 HIS A CA 1
ATOM 697 C C . HIS A 1 91 ? -14.649 -4.226 19.792 1.00 95.81 91 HIS A C 1
ATOM 699 O O . HIS A 1 91 ? -15.289 -4.904 20.591 1.00 95.81 91 HIS A O 1
ATOM 705 N N . CYS A 1 92 ? -14.615 -2.889 19.866 1.00 95.81 92 CYS A N 1
ATOM 706 C CA . CYS A 1 92 ? -15.326 -2.136 20.904 1.00 95.81 92 CYS A CA 1
ATOM 707 C C . CYS A 1 92 ? -16.824 -2.484 20.925 1.00 95.81 92 CYS A C 1
ATOM 709 O O . CYS A 1 92 ? -17.346 -2.829 21.985 1.00 95.81 92 CYS A O 1
ATOM 711 N N . HIS A 1 93 ? -17.462 -2.503 19.749 1.00 96.44 93 HIS A N 1
ATOM 712 C CA . HIS A 1 93 ? -18.854 -2.909 19.551 1.00 96.44 93 HIS A CA 1
ATOM 713 C C . HIS A 1 93 ? -19.115 -4.345 20.039 1.00 96.44 93 HIS A C 1
ATOM 715 O O . HIS A 1 93 ? -20.019 -4.564 20.837 1.00 96.44 93 HIS A O 1
ATOM 721 N N . SER A 1 94 ? -18.272 -5.314 19.652 1.00 96.12 94 SER A N 1
ATOM 722 C CA . SER A 1 94 ? -18.407 -6.724 20.070 1.00 96.12 94 SER A CA 1
ATOM 723 C C . SER A 1 94 ? -18.291 -6.969 21.583 1.00 96.12 94 SER A C 1
ATOM 725 O O . SER A 1 94 ? -18.746 -8.000 22.065 1.00 96.12 94 SER A O 1
ATOM 727 N N . VAL A 1 95 ? -17.696 -6.032 22.332 1.00 95.38 95 VAL A N 1
ATOM 728 C CA . VAL A 1 95 ? -17.541 -6.096 23.800 1.00 95.38 95 VAL A CA 1
ATOM 729 C C . VAL A 1 95 ? -18.534 -5.153 24.511 1.00 95.38 95 VAL A C 1
ATOM 731 O O . VAL A 1 95 ? -18.489 -5.007 25.728 1.00 95.38 95 VAL A O 1
ATOM 734 N N . GLY A 1 96 ? -19.435 -4.482 23.781 1.00 93.81 96 GLY A N 1
ATOM 735 C CA . GLY A 1 96 ? -20.387 -3.521 24.359 1.00 93.81 96 GLY A CA 1
ATOM 736 C C . GLY A 1 96 ? -19.728 -2.251 24.916 1.00 93.81 96 GLY A C 1
ATOM 737 O O . GLY A 1 96 ? -20.242 -1.635 25.846 1.00 93.81 96 GLY A O 1
ATOM 738 N N . THR A 1 97 ? -18.568 -1.859 24.381 1.00 95.62 97 THR A N 1
ATOM 739 C CA . THR A 1 97 ? -17.781 -0.708 24.860 1.00 95.62 97 THR A CA 1
ATOM 740 C C . THR A 1 97 ? -17.759 0.432 23.846 1.00 95.62 97 THR A C 1
ATOM 742 O O . THR A 1 97 ? -17.697 0.214 22.639 1.00 95.62 97 THR A O 1
ATOM 745 N N . ILE A 1 98 ? -17.763 1.675 24.332 1.00 94.56 98 ILE A N 1
ATOM 746 C CA . ILE A 1 98 ? -17.805 2.869 23.477 1.00 94.56 98 ILE A CA 1
ATOM 747 C C . ILE A 1 98 ? -16.384 3.435 23.249 1.00 94.56 98 ILE A C 1
ATOM 749 O O . ILE A 1 98 ? -15.662 3.713 24.223 1.00 94.56 98 ILE A O 1
ATOM 753 N N . PRO A 1 99 ? -15.943 3.637 21.987 1.00 94.69 99 PRO A N 1
ATOM 754 C CA . PRO A 1 99 ? -14.672 4.286 21.671 1.00 94.69 99 PRO A CA 1
ATOM 755 C C . PRO A 1 99 ? -14.545 5.691 22.269 1.00 94.69 99 PRO A C 1
ATOM 757 O O . PRO A 1 99 ? -15.517 6.430 22.384 1.00 94.69 99 PRO A O 1
ATOM 760 N N . ALA A 1 100 ? -13.317 6.096 22.603 1.00 93.69 100 ALA A N 1
ATOM 761 C CA . ALA A 1 100 ? -13.057 7.327 23.357 1.00 93.69 100 ALA A CA 1
ATOM 762 C C . ALA A 1 100 ? -13.594 8.624 22.712 1.00 93.69 100 ALA A C 1
ATOM 764 O O . ALA A 1 100 ? -13.861 9.571 23.439 1.00 93.69 100 ALA A O 1
ATOM 765 N N . HIS A 1 101 ? -13.774 8.663 21.387 1.00 92.31 101 HIS A N 1
ATOM 766 C CA . HIS A 1 101 ? -14.306 9.827 20.668 1.00 92.31 101 HIS A CA 1
ATOM 767 C C . HIS A 1 101 ? -15.846 9.930 20.692 1.00 92.31 101 HIS A C 1
ATOM 769 O O . HIS A 1 101 ? -16.374 11.005 20.436 1.00 92.31 101 HIS A O 1
ATOM 775 N N . LEU A 1 102 ? -16.560 8.846 21.028 1.00 94.25 102 LEU A N 1
ATOM 776 C CA . LEU A 1 102 ? -18.023 8.834 21.204 1.00 94.25 102 LEU A CA 1
ATOM 777 C C . LEU A 1 102 ? -18.442 8.917 22.682 1.00 94.25 102 LEU A C 1
ATOM 779 O O . LEU A 1 102 ? -19.605 9.190 22.985 1.00 94.25 102 LEU A O 1
ATOM 783 N N . ARG A 1 103 ? -17.500 8.714 23.619 1.00 92.88 103 ARG A N 1
ATOM 784 C CA . ARG A 1 103 ? -17.760 8.826 25.060 1.00 92.88 103 ARG A CA 1
ATOM 785 C C . ARG A 1 103 ? -18.074 10.267 25.452 1.00 92.88 103 ARG A C 1
ATOM 787 O O . ARG A 1 103 ? -17.192 11.108 25.594 1.00 92.88 103 ARG A O 1
ATOM 794 N N . SER A 1 104 ? -19.351 10.497 25.700 1.00 93.25 104 SER A N 1
ATOM 795 C CA . SER A 1 104 ? -19.929 11.708 26.278 1.00 93.25 104 SER A CA 1
ATOM 796 C C . SER A 1 104 ? -20.623 11.368 27.602 1.00 93.25 104 SER A C 1
ATOM 798 O O . SER A 1 104 ? -20.889 10.198 27.881 1.00 93.25 104 SER A O 1
ATOM 800 N N . ASN A 1 105 ? -20.928 12.378 28.418 1.00 92.88 105 ASN A N 1
ATOM 801 C CA . ASN A 1 105 ? -21.812 12.212 29.576 1.00 92.88 105 ASN A CA 1
ATOM 802 C C . ASN A 1 105 ? -23.286 12.284 29.128 1.00 92.88 105 ASN A C 1
ATOM 804 O O . ASN A 1 105 ? -23.580 13.049 28.205 1.00 92.88 105 ASN A O 1
ATOM 808 N N . PRO A 1 106 ? -24.212 11.559 29.782 1.00 92.38 106 PRO A N 1
ATOM 809 C CA . PRO A 1 106 ? -25.641 11.682 29.507 1.00 92.38 106 PRO A CA 1
ATOM 810 C C . PRO A 1 106 ? -26.170 13.080 29.877 1.00 92.38 106 PRO A C 1
ATOM 812 O O . PRO A 1 106 ? -25.654 13.693 30.818 1.00 92.38 106 PRO A O 1
ATOM 815 N N . PRO A 1 107 ? -27.213 13.590 29.191 1.00 92.12 107 PRO A N 1
ATOM 816 C CA . PRO A 1 107 ? -27.855 14.854 29.549 1.00 92.12 107 PRO A CA 1
ATOM 817 C C . PRO A 1 107 ? -28.386 14.846 30.990 1.00 92.12 107 PRO A C 1
ATOM 819 O O . PRO A 1 107 ? -29.102 13.930 31.396 1.00 92.12 107 PRO A O 1
ATOM 822 N N . VAL A 1 108 ? -28.061 15.883 31.769 1.00 91.69 108 VAL A N 1
ATOM 823 C CA . VAL A 1 108 ? -28.456 15.993 33.183 1.00 91.69 108 VAL A CA 1
ATOM 824 C C . VAL A 1 108 ? -29.544 17.051 33.353 1.00 91.69 108 VAL A C 1
ATOM 826 O O . VAL A 1 108 ? -29.265 18.249 33.339 1.00 91.69 108 VAL A O 1
ATOM 829 N N . VAL A 1 109 ? -30.782 16.607 33.575 1.00 93.06 109 VAL A N 1
ATOM 830 C CA . VAL A 1 109 ? -31.895 17.489 33.962 1.00 93.06 109 VAL A CA 1
ATOM 831 C C . VAL A 1 109 ? -31.751 17.898 35.431 1.00 93.06 109 VAL A C 1
ATOM 833 O O . VAL A 1 109 ? -31.607 17.055 36.320 1.00 93.06 109 VAL A O 1
ATOM 836 N N . GLN A 1 110 ? -31.797 19.205 35.696 1.00 94.31 110 GLN A N 1
ATOM 837 C CA . GLN A 1 110 ? -31.743 19.759 37.050 1.00 94.31 110 GLN A CA 1
ATOM 838 C C . GLN A 1 110 ? -33.144 19.810 37.668 1.00 94.31 110 GLN A C 1
ATOM 840 O O . GLN A 1 110 ? -33.862 20.798 37.543 1.00 94.31 110 GLN A O 1
ATOM 845 N N . PHE A 1 111 ? -33.532 18.733 38.349 1.00 94.31 111 PHE A N 1
ATOM 846 C CA . PHE A 1 111 ? -34.760 18.702 39.145 1.00 94.31 111 PHE A CA 1
ATOM 847 C C . PHE A 1 111 ? -34.645 19.572 40.405 1.00 94.31 111 PHE A C 1
ATOM 849 O O . PHE A 1 111 ? -33.567 19.683 40.999 1.00 94.31 111 PHE A O 1
ATOM 856 N N . THR A 1 112 ? -35.772 20.135 40.849 1.00 95.94 112 THR A N 1
ATOM 857 C CA . THR A 1 112 ? -35.879 20.807 42.153 1.00 95.94 112 THR A CA 1
ATOM 858 C C . THR A 1 112 ? -35.536 19.838 43.286 1.00 95.94 112 THR A C 1
ATOM 860 O O . THR A 1 112 ? -35.697 18.621 43.152 1.00 95.94 112 THR A O 1
ATOM 863 N N . LYS A 1 113 ? -35.048 20.369 44.415 1.00 94.62 113 LYS A N 1
ATOM 864 C CA . LYS A 1 113 ? -34.552 19.572 45.551 1.00 94.62 113 LYS A CA 1
ATOM 865 C C . LYS A 1 113 ? -35.561 18.508 45.999 1.00 94.62 113 LYS A C 1
ATOM 867 O O . LYS A 1 113 ? -35.176 17.363 46.219 1.00 94.62 113 LYS A O 1
ATOM 872 N N . ASP A 1 114 ? -36.828 18.896 46.073 1.00 94.06 114 ASP A N 1
ATOM 873 C CA . ASP A 1 114 ? -37.910 18.116 46.680 1.00 94.06 114 ASP A CA 1
ATOM 874 C C . ASP A 1 114 ? -38.590 17.172 45.670 1.00 94.06 114 ASP A C 1
ATOM 876 O O . ASP A 1 114 ? -39.266 16.222 46.056 1.00 94.06 114 ASP A O 1
ATOM 880 N N . TYR A 1 115 ? -38.359 17.383 44.367 1.00 93.69 115 TYR A N 1
ATOM 881 C CA . TYR A 1 115 ? -38.717 16.426 43.318 1.00 93.69 115 TYR A CA 1
ATOM 882 C C . TYR A 1 115 ? -37.607 15.390 43.087 1.00 93.69 115 TYR A C 1
ATOM 884 O O . TYR A 1 115 ? -37.886 14.223 42.829 1.00 93.69 115 TYR A O 1
ATOM 892 N N . LYS A 1 116 ? -36.333 15.786 43.227 1.00 92.25 116 LYS A N 1
ATOM 893 C CA . LYS A 1 116 ? -35.156 14.932 42.987 1.00 92.25 116 LYS A CA 1
ATOM 894 C C . LYS A 1 116 ? -35.102 13.675 43.873 1.00 92.25 116 LYS A C 1
ATOM 896 O O . LYS A 1 116 ? -34.452 12.706 43.491 1.00 92.25 116 LYS A O 1
ATOM 901 N N . SER A 1 117 ? -35.753 13.689 45.034 1.00 90.88 117 SER A N 1
ATOM 902 C CA . SER A 1 117 ? -35.880 12.544 45.948 1.00 90.88 117 SER A CA 1
ATOM 903 C C . SER A 1 117 ? -36.990 11.553 45.572 1.00 90.88 117 SER A C 1
ATOM 905 O O . SER A 1 117 ? -37.039 10.468 46.149 1.00 90.88 117 SER A O 1
ATOM 907 N N . LYS A 1 118 ? -37.878 11.883 44.624 1.00 95.12 118 LYS A N 1
ATOM 908 C CA . LYS A 1 118 ? -38.948 10.982 44.176 1.00 95.12 118 LYS A CA 1
ATOM 909 C C . LYS A 1 118 ? -38.436 9.893 43.231 1.00 95.12 118 LYS A C 1
ATOM 911 O O . LYS A 1 118 ? -37.565 10.134 42.394 1.00 95.12 118 LYS A O 1
ATOM 916 N N . ALA A 1 119 ? -39.086 8.728 43.274 1.00 94.62 119 ALA A N 1
ATOM 917 C CA . ALA A 1 119 ? -38.854 7.634 42.326 1.00 94.62 119 ALA A CA 1
ATOM 918 C C . ALA A 1 119 ? -39.075 8.060 40.858 1.00 94.62 119 ALA A C 1
ATOM 920 O O . ALA A 1 119 ? -38.308 7.665 39.984 1.00 94.62 119 ALA A O 1
ATOM 921 N N . GLU A 1 120 ? -40.057 8.933 40.604 1.00 94.44 120 GLU A N 1
ATOM 922 C CA . GLU A 1 120 ? -40.328 9.552 39.295 1.00 94.44 120 GLU A CA 1
ATOM 923 C C . GLU A 1 120 ? -39.068 10.220 38.701 1.00 94.44 120 GLU A C 1
ATOM 925 O O . GLU A 1 120 ? -38.673 9.941 37.569 1.00 94.44 120 GLU A O 1
ATOM 930 N N . ALA A 1 121 ? -38.371 11.050 39.487 1.00 91.69 121 ALA A N 1
ATOM 931 C CA . ALA A 1 121 ? -37.166 11.751 39.044 1.00 91.69 121 ALA A CA 1
ATOM 932 C C . ALA A 1 121 ? -36.003 10.790 38.748 1.00 91.69 121 ALA A C 1
ATOM 934 O O . ALA A 1 121 ? -35.230 11.022 37.814 1.00 91.69 121 ALA A O 1
ATOM 935 N N . ALA A 1 122 ? -35.886 9.696 39.509 1.00 91.12 122 ALA A N 1
ATOM 936 C CA . ALA A 1 122 ? -34.914 8.641 39.239 1.00 91.12 122 ALA A CA 1
ATOM 937 C C . ALA A 1 122 ? -35.242 7.887 37.936 1.00 91.12 122 ALA A C 1
ATOM 939 O O . ALA A 1 122 ? -34.346 7.676 37.117 1.00 91.12 122 ALA A O 1
ATOM 940 N N . ALA A 1 123 ? -36.517 7.561 37.697 1.00 94.44 123 ALA A N 1
ATOM 941 C CA . ALA A 1 123 ? -36.977 6.917 36.467 1.00 94.44 123 ALA A CA 1
ATOM 942 C C . ALA A 1 123 ? -36.738 7.796 35.225 1.00 94.44 123 ALA A C 1
ATOM 944 O O . ALA A 1 123 ? -36.242 7.304 34.210 1.00 94.44 123 ALA A O 1
ATOM 945 N N . HIS A 1 124 ? -36.992 9.107 35.310 1.00 94.00 124 HIS A N 1
ATOM 946 C CA . HIS A 1 124 ? -36.681 10.044 34.225 1.00 94.00 124 HIS A CA 1
ATOM 947 C C . HIS A 1 124 ? -35.171 10.158 33.952 1.00 94.00 124 HIS A C 1
ATOM 949 O O . HIS A 1 124 ? -34.766 10.155 32.789 1.00 94.00 124 HIS A O 1
ATOM 955 N N . GLN A 1 125 ? -34.319 10.204 34.986 1.00 93.62 125 GLN A N 1
ATOM 956 C CA . GLN A 1 125 ? -32.860 10.169 34.788 1.00 93.62 125 GLN A CA 1
ATOM 957 C C . GLN A 1 125 ? -32.403 8.872 34.121 1.00 93.62 125 GLN A C 1
ATOM 959 O O . GLN A 1 125 ? -31.536 8.905 33.252 1.00 93.62 125 GLN A O 1
ATOM 964 N N . GLU A 1 126 ? -32.977 7.736 34.508 1.00 93.75 126 GLU A N 1
ATOM 965 C CA . GLU A 1 126 ? -32.608 6.439 33.948 1.00 93.75 126 GLU A CA 1
ATOM 966 C C . GLU A 1 126 ? -33.077 6.280 32.495 1.00 93.75 126 GLU A C 1
ATOM 968 O O . GLU A 1 126 ? -32.323 5.791 31.656 1.00 93.75 126 GLU A O 1
ATOM 973 N N . SER A 1 127 ? -34.263 6.793 32.156 1.00 94.88 127 SER A N 1
ATOM 974 C CA . SER A 1 127 ? -34.733 6.890 30.768 1.00 94.88 127 SER A CA 1
ATOM 975 C C . SER A 1 127 ? -33.781 7.725 29.894 1.00 94.88 127 SER A C 1
ATOM 977 O O . SER A 1 127 ? -33.409 7.306 28.798 1.00 94.88 127 SER A O 1
ATOM 979 N N . LEU A 1 128 ? -33.278 8.854 30.414 1.00 95.44 128 LEU A N 1
ATOM 980 C CA . LEU A 1 128 ? -32.284 9.683 29.719 1.00 95.44 128 LEU A CA 1
ATOM 981 C C . LEU A 1 128 ? -30.927 8.980 29.546 1.00 95.44 128 LEU A C 1
ATOM 983 O O . LEU A 1 128 ? -30.306 9.123 28.492 1.00 95.44 128 LEU A O 1
ATOM 987 N N . ARG A 1 129 ? -30.466 8.195 30.534 1.00 95.38 129 ARG A N 1
ATOM 988 C CA . ARG A 1 129 ? -29.245 7.372 30.398 1.00 95.38 129 ARG A CA 1
ATOM 989 C C . ARG A 1 129 ? -29.403 6.299 29.324 1.00 95.38 129 ARG A C 1
ATOM 991 O O . ARG A 1 129 ? -28.487 6.117 28.525 1.00 95.38 129 ARG A O 1
ATOM 998 N N . LYS A 1 130 ? -30.553 5.621 29.274 1.00 95.62 130 LYS A N 1
ATOM 999 C CA . LYS A 1 130 ? -30.852 4.595 28.261 1.00 95.62 130 LYS A CA 1
ATOM 1000 C C . LYS A 1 130 ? -30.877 5.188 26.854 1.00 95.62 130 LYS A C 1
ATOM 1002 O O . LYS A 1 130 ? -30.088 4.756 26.019 1.00 95.62 130 LYS A O 1
ATOM 1007 N N . ALA A 1 131 ? -31.648 6.254 26.632 1.00 96.75 131 ALA A N 1
ATOM 1008 C CA . ALA A 1 131 ? -31.703 6.943 25.340 1.00 96.75 131 ALA A CA 1
ATOM 1009 C C . ALA A 1 131 ? -30.325 7.468 24.881 1.00 96.75 131 ALA A C 1
ATOM 1011 O O . ALA A 1 131 ? -29.976 7.380 23.703 1.00 96.75 131 ALA A O 1
ATOM 1012 N N . HIS A 1 132 ? -29.499 7.969 25.808 1.00 96.69 132 HIS A N 1
ATOM 1013 C CA . HIS A 1 132 ? -28.127 8.398 25.510 1.00 96.69 132 HIS A CA 1
ATOM 1014 C C . HIS A 1 132 ? -27.177 7.228 25.200 1.00 96.69 132 HIS A C 1
ATOM 1016 O O . HIS A 1 132 ? -26.324 7.351 24.321 1.00 96.69 132 HIS A O 1
ATOM 1022 N N . THR A 1 133 ? -27.357 6.079 25.854 1.00 95.06 133 THR A N 1
ATOM 1023 C CA . THR A 1 133 ? -26.598 4.848 25.569 1.00 95.06 133 THR A CA 1
ATOM 1024 C C . THR A 1 133 ? -26.955 4.296 24.188 1.00 95.06 133 THR A C 1
ATOM 1026 O O . THR A 1 133 ? -26.061 4.001 23.397 1.00 95.06 133 THR A O 1
ATOM 1029 N N . GLU A 1 134 ? -28.245 4.240 23.844 1.00 95.88 134 GLU A N 1
ATOM 1030 C CA . GLU A 1 134 ? -28.706 3.874 22.498 1.00 95.88 134 GLU A CA 1
ATOM 1031 C C . GLU A 1 134 ? -28.156 4.810 21.418 1.00 95.88 134 GLU A C 1
ATOM 1033 O O . GLU A 1 134 ? -27.748 4.347 20.355 1.00 95.88 134 GLU A O 1
ATOM 1038 N N . TYR A 1 135 ? -28.118 6.118 21.686 1.00 96.62 135 TYR A N 1
ATOM 1039 C CA . TYR A 1 135 ? -27.495 7.097 20.796 1.00 96.62 135 TYR A CA 1
ATOM 1040 C C . TYR A 1 135 ? -26.001 6.797 20.586 1.00 96.62 135 TYR A C 1
ATOM 1042 O O . TYR A 1 135 ? -25.546 6.759 19.445 1.00 96.62 135 TYR A O 1
ATOM 1050 N N . GLN A 1 136 ? -25.240 6.504 21.650 1.00 96.88 136 GLN A N 1
ATOM 1051 C CA . GLN A 1 136 ? -23.821 6.138 21.525 1.00 96.88 136 GLN A CA 1
ATOM 1052 C C . GLN A 1 136 ? -23.606 4.842 20.724 1.00 96.88 136 GLN A C 1
ATOM 1054 O O . GLN A 1 136 ? -22.639 4.765 19.963 1.00 96.88 136 GLN A O 1
ATOM 1059 N N . ILE A 1 137 ? -24.498 3.853 20.856 1.00 96.00 137 ILE A N 1
ATOM 1060 C CA . ILE A 1 137 ? -24.460 2.606 20.074 1.00 96.00 137 ILE A CA 1
ATOM 1061 C C . ILE A 1 137 ? -24.748 2.892 18.594 1.00 96.00 137 ILE A C 1
ATOM 1063 O O . ILE A 1 137 ? -23.916 2.564 17.753 1.00 96.00 137 ILE A O 1
ATOM 1067 N N . LYS A 1 138 ? -25.841 3.595 18.273 1.00 96.94 138 LYS A N 1
ATOM 1068 C CA . LYS A 1 138 ? -26.208 3.952 16.887 1.00 96.94 138 LYS A CA 1
ATOM 1069 C C . LYS A 1 138 ? -25.109 4.782 16.204 1.00 96.94 138 LYS A C 1
ATOM 1071 O O . LYS A 1 138 ? -24.738 4.515 15.064 1.00 96.94 138 LYS A O 1
ATOM 1076 N N . CYS A 1 139 ? -24.493 5.730 16.919 1.00 97.44 139 CYS A N 1
ATOM 1077 C CA . CYS A 1 139 ? -23.324 6.464 16.420 1.00 97.44 139 CYS A CA 1
ATOM 1078 C C . CYS A 1 139 ? -22.112 5.560 16.149 1.00 97.44 139 CYS A C 1
ATOM 1080 O O . CYS A 1 139 ? -21.374 5.811 15.197 1.00 97.44 139 CYS A O 1
ATOM 1082 N N . LEU A 1 140 ? -21.879 4.528 16.965 1.00 97.44 140 LEU A N 1
ATOM 1083 C CA . LEU A 1 140 ? -20.809 3.555 16.742 1.00 97.44 140 LEU A CA 1
ATOM 1084 C C . LEU A 1 140 ? -21.093 2.663 15.523 1.00 97.44 140 LEU A C 1
ATOM 1086 O O . LEU A 1 140 ? -20.177 2.424 14.738 1.00 97.44 140 LEU A O 1
ATOM 1090 N N . GLU A 1 141 ? -22.335 2.219 15.334 1.00 97.94 141 GLU A N 1
ATOM 1091 C CA . GLU A 1 141 ? -22.765 1.431 14.171 1.00 97.94 141 GLU A CA 1
ATOM 1092 C C . GLU A 1 141 ? -22.548 2.198 12.857 1.00 97.94 141 GLU A C 1
ATOM 1094 O O . GLU A 1 141 ? -21.851 1.705 11.967 1.00 97.94 141 GLU A O 1
ATOM 1099 N N . GLU A 1 142 ? -23.050 3.433 12.754 1.00 98.06 142 GLU A N 1
ATOM 1100 C CA . GLU A 1 142 ? -22.841 4.279 11.567 1.00 98.06 142 GLU A CA 1
ATOM 1101 C C . GLU A 1 142 ? -21.361 4.645 11.364 1.00 98.06 142 GLU A C 1
ATOM 1103 O O . GLU A 1 142 ? -20.867 4.633 10.235 1.00 98.06 142 GLU A O 1
ATOM 1108 N N . SER A 1 143 ? -20.603 4.872 12.445 1.00 97.81 143 SER A N 1
ATOM 1109 C CA . SER A 1 143 ? -19.148 5.085 12.346 1.00 97.81 143 SER A CA 1
ATOM 1110 C C . SER A 1 143 ? -18.423 3.850 11.797 1.00 97.81 143 SER A C 1
ATOM 1112 O O . SER A 1 143 ? -17.461 3.984 11.042 1.00 97.81 143 SER A O 1
ATOM 1114 N N . ILE A 1 144 ? -18.867 2.637 12.147 1.00 98.25 144 ILE A N 1
ATOM 1115 C CA . ILE A 1 144 ? -18.311 1.380 11.622 1.00 98.25 144 ILE A CA 1
ATOM 1116 C C . ILE A 1 144 ? -18.655 1.195 10.139 1.00 98.25 144 ILE A C 1
ATOM 1118 O O . ILE A 1 144 ? -17.789 0.724 9.402 1.00 98.25 144 ILE A O 1
ATOM 1122 N N . LYS A 1 145 ? -19.861 1.579 9.694 1.00 98.25 145 LYS A N 1
ATOM 1123 C CA . LYS A 1 145 ? -20.247 1.565 8.270 1.00 98.25 145 LYS A CA 1
ATOM 1124 C C . LYS A 1 145 ? -19.386 2.536 7.463 1.00 98.25 145 LYS A C 1
ATOM 1126 O O . LYS A 1 145 ? -18.587 2.087 6.649 1.00 98.25 145 LYS A O 1
ATOM 1131 N N . ALA A 1 146 ? -19.409 3.826 7.805 1.00 98.25 146 ALA A N 1
ATOM 1132 C CA . ALA A 1 146 ? -18.646 4.856 7.097 1.00 98.25 146 ALA A CA 1
ATOM 1133 C C . ALA A 1 146 ? -17.132 4.557 7.045 1.00 98.25 146 ALA A C 1
ATOM 1135 O O . ALA A 1 146 ? -16.473 4.810 6.037 1.00 98.25 146 ALA A O 1
ATOM 1136 N N . LYS A 1 147 ? -16.563 3.964 8.107 1.00 98.19 147 LYS A N 1
ATOM 1137 C CA . LYS A 1 147 ? -15.149 3.548 8.124 1.00 98.19 147 LYS A CA 1
ATOM 1138 C C . LYS A 1 147 ? -14.878 2.264 7.330 1.00 98.19 147 LYS A C 1
ATOM 1140 O O . LYS A 1 147 ? -13.741 2.059 6.911 1.00 98.19 147 LYS A O 1
ATOM 1145 N N . ALA A 1 148 ? -15.875 1.406 7.116 1.00 98.44 148 ALA A N 1
ATOM 1146 C CA . ALA A 1 148 ? -15.777 0.279 6.190 1.00 98.44 148 ALA A CA 1
ATOM 1147 C C . ALA A 1 148 ? -15.846 0.748 4.730 1.00 98.44 148 ALA A C 1
ATOM 1149 O O . ALA A 1 148 ? -15.042 0.288 3.924 1.00 98.44 148 ALA A O 1
ATOM 1150 N N . ASP A 1 149 ? -16.712 1.713 4.419 1.00 98.25 149 ASP A N 1
ATOM 1151 C CA . ASP A 1 149 ? -16.816 2.308 3.081 1.00 98.25 149 ASP A CA 1
ATOM 1152 C C . ASP A 1 149 ? -15.534 3.069 2.698 1.00 98.25 149 ASP A C 1
ATOM 1154 O O . ASP A 1 149 ? -15.049 2.949 1.574 1.00 98.25 149 ASP A O 1
ATOM 1158 N N . GLU A 1 150 ? -14.914 3.781 3.650 1.00 98.06 150 GLU A N 1
ATOM 1159 C CA . GLU A 1 150 ? -13.591 4.400 3.465 1.00 98.06 150 GLU A CA 1
ATOM 1160 C C . GLU A 1 150 ? -12.501 3.356 3.167 1.00 98.06 150 GLU A C 1
ATOM 1162 O O . GLU A 1 150 ? -11.681 3.563 2.273 1.00 98.06 150 GLU A O 1
ATOM 1167 N N . VAL A 1 151 ? -12.493 2.222 3.880 1.00 98.31 151 VAL A N 1
ATOM 1168 C CA . VAL A 1 151 ? -11.553 1.120 3.613 1.00 98.31 151 VAL A CA 1
ATOM 1169 C C . VAL A 1 151 ? -11.790 0.545 2.215 1.00 98.31 151 VAL A C 1
ATOM 1171 O O . VAL A 1 151 ? -10.845 0.490 1.435 1.00 98.31 151 VAL A O 1
ATOM 1174 N N . ALA A 1 152 ? -13.035 0.234 1.848 1.00 97.56 152 ALA A N 1
ATOM 1175 C CA . ALA A 1 152 ? -13.379 -0.300 0.529 1.00 97.56 152 ALA A CA 1
ATOM 1176 C C . ALA A 1 152 ? -13.093 0.687 -0.624 1.00 97.56 152 ALA A C 1
ATOM 1178 O O . ALA A 1 152 ? -12.797 0.273 -1.744 1.00 97.56 152 ALA A O 1
ATOM 1179 N N . HIS A 1 153 ? -13.159 2.000 -0.376 1.00 96.62 153 HIS A N 1
ATOM 1180 C CA . HIS A 1 153 ? -12.722 3.020 -1.332 1.00 96.62 153 HIS A CA 1
ATOM 1181 C C . HIS A 1 153 ? -11.197 3.011 -1.528 1.00 96.62 153 HIS A C 1
ATOM 1183 O O . HIS A 1 153 ? -10.729 3.069 -2.664 1.00 96.62 153 HIS A O 1
ATOM 1189 N N . LEU A 1 154 ? -10.425 2.909 -0.442 1.00 96.94 154 LEU A N 1
ATOM 1190 C CA . LEU A 1 154 ? -8.961 2.835 -0.498 1.00 96.94 154 LEU A CA 1
ATOM 1191 C C . LEU A 1 154 ? -8.469 1.499 -1.095 1.00 96.94 154 LEU A C 1
ATOM 1193 O O . LEU A 1 154 ? -7.471 1.473 -1.809 1.00 96.94 154 LEU A O 1
ATOM 1197 N N . GLU A 1 155 ? -9.179 0.391 -0.869 1.00 96.56 155 GLU A N 1
ATOM 1198 C CA . GLU A 1 155 ? -8.824 -0.921 -1.434 1.00 96.56 155 GLU A CA 1
ATOM 1199 C C . GLU A 1 155 ? -8.902 -0.949 -2.971 1.00 96.56 155 GLU A C 1
ATOM 1201 O O . GLU A 1 155 ? -8.009 -1.507 -3.608 1.00 96.56 155 GLU A O 1
ATOM 1206 N N . LYS A 1 156 ? -9.874 -0.259 -3.584 1.00 94.38 156 LYS A N 1
ATOM 1207 C CA . LYS A 1 156 ? -10.003 -0.159 -5.056 1.00 94.38 156 LYS A CA 1
ATOM 1208 C C . LYS A 1 156 ? -8.759 0.422 -5.733 1.00 94.38 156 LYS A C 1
ATOM 1210 O O . LYS A 1 156 ? -8.349 -0.039 -6.794 1.00 94.38 156 LYS A O 1
ATOM 1215 N N . SER A 1 157 ? -8.115 1.400 -5.096 1.00 88.81 157 SER A N 1
ATOM 1216 C CA . SER A 1 157 ? -6.902 2.053 -5.611 1.00 88.81 157 SER A CA 1
ATOM 1217 C C . SER A 1 157 ? -5.634 1.193 -5.503 1.00 88.81 157 SER A C 1
ATOM 1219 O O . SER A 1 157 ? -4.572 1.621 -5.957 1.00 88.81 157 SER A O 1
ATOM 1221 N N . ILE A 1 158 ? -5.723 -0.005 -4.913 1.00 94.31 158 ILE A N 1
ATOM 1222 C CA . ILE A 1 158 ? -4.635 -0.994 -4.854 1.00 94.31 158 ILE A CA 1
ATOM 1223 C C . ILE A 1 158 ? -5.014 -2.339 -5.497 1.00 94.31 158 ILE A C 1
ATOM 1225 O O . ILE A 1 158 ? -4.269 -3.309 -5.362 1.00 94.31 158 ILE A O 1
ATOM 1229 N N . GLU A 1 159 ? -6.153 -2.421 -6.194 1.00 94.00 159 GLU A N 1
ATOM 1230 C CA . GLU A 1 159 ? -6.509 -3.606 -6.978 1.00 94.00 159 GLU A CA 1
ATOM 1231 C C . GLU A 1 159 ? -5.486 -3.827 -8.110 1.00 94.00 159 GLU A C 1
ATOM 1233 O O . GLU A 1 159 ? -5.118 -2.860 -8.786 1.00 94.00 159 GLU A O 1
ATOM 1238 N N . PRO A 1 160 ? -5.053 -5.075 -8.393 1.00 92.06 160 PRO A N 1
ATOM 1239 C CA . PRO A 1 160 ? -3.989 -5.336 -9.366 1.00 92.06 160 PRO A CA 1
ATOM 1240 C C . PRO A 1 160 ? -4.242 -4.757 -10.764 1.00 92.06 160 PRO A C 1
ATOM 1242 O O . PRO A 1 160 ? -3.304 -4.307 -11.415 1.00 92.06 160 PRO A O 1
ATOM 1245 N N . VAL A 1 161 ? -5.500 -4.716 -11.221 1.00 94.00 161 VAL A N 1
ATOM 1246 C CA . VAL A 1 161 ? -5.874 -4.167 -12.539 1.00 94.00 161 VAL A CA 1
ATOM 1247 C C . VAL A 1 161 ? -5.739 -2.641 -12.572 1.00 94.00 161 VAL A C 1
ATOM 1249 O O . VAL A 1 161 ? -5.185 -2.093 -13.530 1.00 94.00 161 VAL A O 1
ATOM 1252 N N . TYR A 1 162 ? -6.187 -1.951 -11.518 1.00 94.00 162 TYR A N 1
ATOM 1253 C CA . TYR A 1 162 ? -6.004 -0.505 -11.377 1.00 94.00 162 TYR A CA 1
ATOM 1254 C C . TYR A 1 162 ? -4.514 -0.162 -11.275 1.00 94.00 162 TYR A C 1
ATOM 1256 O O . TYR A 1 162 ? -4.019 0.688 -12.016 1.00 94.00 162 TYR A O 1
ATOM 1264 N N . LEU A 1 163 ? -3.782 -0.882 -10.418 1.00 93.94 163 LEU A N 1
ATOM 1265 C CA . LEU A 1 163 ? -2.356 -0.678 -10.177 1.00 93.94 163 LEU A CA 1
ATOM 1266 C C . LEU A 1 163 ? -1.522 -0.905 -11.447 1.00 93.94 163 LEU A C 1
ATOM 1268 O O . LEU A 1 163 ? -0.688 -0.066 -11.788 1.00 93.94 163 LEU A O 1
ATOM 1272 N N . TYR A 1 164 ? -1.797 -1.983 -12.188 1.00 93.94 164 TYR A N 1
ATOM 1273 C CA . TYR A 1 164 ? -1.189 -2.264 -13.490 1.00 93.94 164 TYR A CA 1
ATOM 1274 C C . TYR A 1 164 ? -1.434 -1.126 -14.483 1.00 93.94 164 TYR A C 1
ATOM 1276 O O . TYR A 1 164 ? -0.490 -0.602 -15.076 1.00 93.94 164 TYR A O 1
ATOM 1284 N N . THR A 1 165 ? -2.692 -0.705 -14.632 1.00 95.69 165 THR A N 1
ATOM 1285 C CA . THR A 1 165 ? -3.081 0.348 -15.582 1.00 95.69 165 THR A CA 1
ATOM 1286 C C . THR A 1 165 ? -2.417 1.682 -15.233 1.00 95.69 165 THR A C 1
ATOM 1288 O O . THR A 1 165 ? -1.848 2.343 -16.104 1.00 95.69 165 THR A O 1
ATOM 1291 N N . HIS A 1 166 ? -2.418 2.052 -13.951 1.00 95.19 166 HIS A N 1
ATOM 1292 C CA . HIS A 1 166 ? -1.821 3.287 -13.458 1.00 95.19 166 HIS A CA 1
ATOM 1293 C C . HIS A 1 166 ? -0.299 3.305 -13.662 1.00 95.19 166 HIS A C 1
ATOM 1295 O O . HIS A 1 166 ? 0.210 4.180 -14.368 1.00 95.19 166 HIS A O 1
ATOM 1301 N N . MET A 1 167 ? 0.422 2.305 -13.140 1.00 96.25 167 MET A N 1
ATOM 1302 C CA . MET A 1 167 ? 1.886 2.227 -13.239 1.00 96.25 167 MET A CA 1
ATOM 1303 C C . MET A 1 167 ? 2.357 2.140 -14.698 1.00 96.25 167 MET A C 1
ATOM 1305 O O . MET A 1 167 ? 3.277 2.862 -15.096 1.00 96.25 167 MET A O 1
ATOM 1309 N N . ARG A 1 168 ? 1.685 1.335 -15.535 1.00 95.62 168 ARG A N 1
ATOM 1310 C CA . ARG A 1 168 ? 2.018 1.224 -16.962 1.00 95.62 168 ARG A CA 1
ATOM 1311 C C . ARG A 1 168 ? 1.776 2.532 -17.716 1.00 95.62 168 ARG A C 1
ATOM 1313 O O . ARG A 1 168 ? 2.557 2.847 -18.612 1.00 95.62 168 ARG A O 1
ATOM 1320 N N . SER A 1 169 ? 0.766 3.327 -17.347 1.00 97.12 169 SER A N 1
ATOM 1321 C CA . SER A 1 169 ? 0.522 4.639 -17.971 1.00 97.12 169 SER A CA 1
ATOM 1322 C C . SER A 1 169 ? 1.659 5.641 -17.716 1.00 97.12 169 SER A C 1
ATOM 132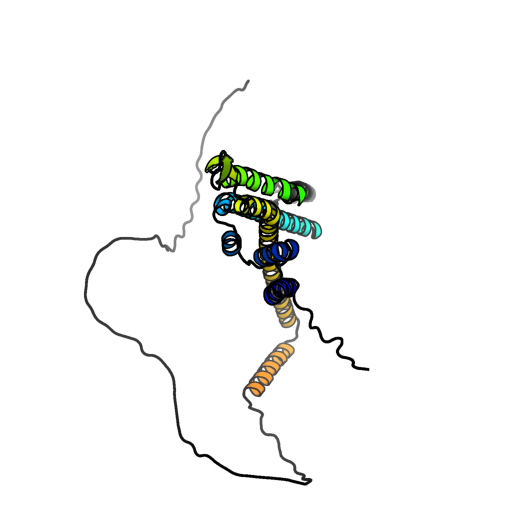4 O O . SER A 1 169 ? 2.033 6.386 -18.622 1.00 97.12 169 SER A O 1
ATOM 1326 N N . ILE A 1 170 ? 2.258 5.612 -16.519 1.00 97.19 170 ILE A N 1
ATOM 1327 C CA . ILE A 1 170 ? 3.393 6.469 -16.138 1.00 97.19 170 ILE A CA 1
ATOM 1328 C C . ILE A 1 170 ? 4.650 6.046 -16.904 1.00 97.19 170 ILE A C 1
ATOM 1330 O O . ILE A 1 170 ? 5.322 6.888 -17.502 1.00 97.19 170 ILE A O 1
ATOM 1334 N N . VAL A 1 171 ? 4.938 4.739 -16.945 1.00 97.50 171 VAL A N 1
ATOM 1335 C CA . VAL A 1 171 ? 6.080 4.214 -17.710 1.00 97.50 171 VAL A CA 1
ATOM 1336 C C . VAL A 1 171 ? 5.935 4.513 -19.198 1.00 97.50 171 VAL A C 1
ATOM 1338 O O . VAL A 1 171 ? 6.892 4.995 -19.785 1.00 97.50 171 VAL A O 1
ATOM 1341 N N . THR A 1 172 ? 4.758 4.301 -19.795 1.00 97.19 172 THR A N 1
ATOM 1342 C CA . THR A 1 172 ? 4.537 4.502 -21.242 1.00 97.19 172 THR A CA 1
ATOM 1343 C C . THR A 1 172 ? 4.838 5.944 -21.662 1.00 97.19 172 THR A C 1
ATOM 1345 O O . THR A 1 172 ? 5.696 6.155 -22.519 1.00 97.19 172 THR A O 1
ATOM 1348 N N . LYS A 1 173 ? 4.261 6.932 -20.960 1.00 97.38 173 LYS A N 1
ATOM 1349 C CA . LYS A 1 173 ? 4.534 8.364 -21.187 1.00 97.38 173 LYS A CA 1
ATOM 1350 C C . LYS A 1 173 ? 6.017 8.715 -21.047 1.00 97.38 173 LYS A C 1
ATOM 1352 O O . LYS A 1 173 ? 6.532 9.578 -21.754 1.00 97.38 173 LYS A O 1
ATOM 1357 N N . ARG A 1 174 ? 6.736 8.056 -20.130 1.00 97.12 174 ARG A N 1
ATOM 1358 C CA . ARG A 1 174 ? 8.183 8.262 -19.986 1.00 97.12 174 ARG A CA 1
ATOM 1359 C C . ARG A 1 174 ? 8.981 7.563 -21.088 1.00 97.12 174 ARG A C 1
ATOM 1361 O O . ARG A 1 174 ? 9.965 8.134 -21.554 1.00 97.12 174 ARG A O 1
ATOM 1368 N N . SER A 1 175 ? 8.556 6.382 -21.535 1.00 96.94 175 SER A N 1
ATOM 1369 C CA . SER A 1 175 ? 9.187 5.645 -22.632 1.00 96.94 175 SER A CA 1
ATOM 1370 C C . SER A 1 175 ? 9.180 6.435 -23.937 1.00 96.94 175 SER A C 1
ATOM 1372 O O . SER A 1 175 ? 10.194 6.430 -24.621 1.00 96.94 175 SER A O 1
ATOM 1374 N N . GLU A 1 176 ? 8.112 7.171 -24.253 1.00 96.69 176 GLU A N 1
ATOM 1375 C CA . GLU A 1 176 ? 8.049 8.067 -25.424 1.00 96.69 176 GLU A CA 1
ATOM 1376 C C . GLU A 1 176 ? 9.233 9.056 -25.452 1.00 96.69 176 GLU A C 1
ATOM 1378 O O . GLU A 1 176 ? 9.956 9.159 -26.446 1.00 96.69 176 GLU A O 1
ATOM 1383 N N . SER A 1 177 ? 9.504 9.713 -24.319 1.00 95.88 177 SER A N 1
ATOM 1384 C CA . SER A 1 177 ? 10.656 10.608 -24.148 1.00 95.88 177 SER A CA 1
ATOM 1385 C C . SER A 1 177 ? 11.995 9.860 -24.235 1.00 95.88 177 SER A C 1
ATOM 1387 O O . SER A 1 177 ? 12.886 10.300 -24.958 1.00 95.88 177 SER A O 1
ATOM 1389 N N . VAL A 1 178 ? 12.138 8.717 -23.554 1.00 95.44 178 VAL A N 1
ATOM 1390 C CA . VAL A 1 178 ? 13.392 7.935 -23.531 1.00 95.44 178 VAL A CA 1
ATOM 1391 C C . VAL A 1 178 ? 13.753 7.385 -24.916 1.00 95.44 178 VAL A C 1
ATOM 1393 O O . VAL A 1 178 ? 14.920 7.437 -25.300 1.00 95.44 178 VAL A O 1
ATOM 1396 N N . LEU A 1 179 ? 12.772 6.902 -25.682 1.00 96.31 179 LEU A N 1
ATOM 1397 C CA . LEU A 1 179 ? 12.957 6.382 -27.043 1.00 96.31 179 LEU A CA 1
ATOM 1398 C C . LEU A 1 179 ? 13.271 7.489 -28.056 1.00 96.31 179 LEU A C 1
ATOM 1400 O O . LEU A 1 179 ? 14.002 7.245 -29.014 1.00 96.31 179 LEU A O 1
ATOM 1404 N N . THR A 1 180 ? 12.762 8.702 -27.827 1.00 95.50 180 THR A N 1
ATOM 1405 C CA . THR A 1 180 ? 13.088 9.883 -28.641 1.00 95.50 180 THR A CA 1
ATOM 1406 C C . THR A 1 180 ? 14.517 10.370 -28.380 1.00 95.50 180 THR A C 1
ATOM 1408 O O . THR A 1 180 ? 15.209 10.743 -29.320 1.00 95.50 180 THR A O 1
ATOM 1411 N N . SER A 1 181 ? 14.998 10.322 -27.132 1.00 94.88 181 SER A N 1
ATOM 1412 C CA . SER A 1 181 ? 16.381 10.705 -26.797 1.00 94.88 181 SER A CA 1
ATOM 1413 C C . SER A 1 181 ? 17.437 9.669 -27.202 1.00 94.88 181 SER A C 1
ATOM 1415 O O . SER A 1 181 ? 18.571 10.046 -27.475 1.00 94.88 181 SER A O 1
ATOM 1417 N N . HIS A 1 182 ? 17.094 8.377 -27.248 1.00 95.56 182 HIS A N 1
ATOM 1418 C CA . HIS A 1 182 ? 18.042 7.284 -27.515 1.00 95.56 182 HIS A CA 1
ATOM 1419 C C . HIS A 1 182 ? 17.913 6.713 -28.932 1.00 95.56 182 HIS A C 1
ATOM 1421 O O . HIS A 1 182 ? 17.752 5.499 -29.117 1.00 95.56 182 HIS A O 1
ATOM 1427 N N . GLN A 1 183 ? 17.973 7.595 -29.929 1.00 96.19 183 GLN A N 1
ATOM 1428 C CA . GLN A 1 183 ? 17.972 7.217 -31.340 1.00 96.19 183 GLN A CA 1
ATOM 1429 C C . GLN A 1 183 ? 19.379 6.887 -31.858 1.00 96.19 183 GLN A C 1
ATOM 1431 O O . GLN A 1 183 ? 20.379 7.415 -31.377 1.00 96.19 183 GLN A O 1
ATOM 1436 N N . ILE A 1 184 ? 19.438 6.021 -32.868 1.00 95.94 184 ILE A N 1
ATOM 1437 C CA . ILE A 1 184 ? 20.635 5.681 -33.644 1.00 95.94 184 ILE A CA 1
ATOM 1438 C C . ILE A 1 184 ? 20.382 5.950 -35.134 1.00 95.94 184 ILE A C 1
ATOM 1440 O O . ILE A 1 184 ? 19.236 5.819 -35.583 1.00 95.94 184 ILE A O 1
ATOM 1444 N N . PRO A 1 185 ? 21.419 6.313 -35.908 1.00 96.94 185 PRO A N 1
ATOM 1445 C CA . PRO A 1 185 ? 21.303 6.437 -37.351 1.00 96.94 185 PRO A CA 1
ATOM 1446 C C . PRO A 1 185 ? 21.161 5.052 -37.994 1.00 96.94 185 PRO A C 1
ATOM 1448 O O . PRO A 1 185 ? 21.817 4.090 -37.592 1.00 96.94 185 PRO A O 1
ATOM 1451 N N . VAL A 1 186 ? 20.317 4.966 -39.016 1.00 95.31 186 VAL A N 1
ATOM 1452 C CA . VAL A 1 186 ? 20.225 3.837 -39.941 1.00 95.31 186 VAL A CA 1
ATOM 1453 C C . VAL A 1 186 ? 20.727 4.321 -41.290 1.00 95.31 186 VAL A C 1
ATOM 1455 O O . VAL A 1 186 ? 20.223 5.312 -41.821 1.00 95.31 186 VAL A O 1
ATOM 1458 N N . PHE A 1 187 ? 21.708 3.613 -41.835 1.00 95.31 187 PHE A N 1
ATOM 1459 C CA . PHE A 1 187 ? 22.256 3.869 -43.159 1.00 95.31 187 PHE A CA 1
ATOM 1460 C C . PHE A 1 187 ? 21.647 2.910 -44.183 1.00 95.31 187 PHE A C 1
ATOM 1462 O O . PHE A 1 187 ? 21.230 1.798 -43.849 1.00 95.31 187 PHE A O 1
ATOM 1469 N N . ARG A 1 188 ? 21.600 3.354 -45.435 1.00 94.56 188 ARG A N 1
ATOM 1470 C CA . ARG A 1 188 ? 21.228 2.565 -46.608 1.00 94.56 188 ARG A CA 1
ATOM 1471 C C . ARG A 1 188 ? 22.390 2.623 -47.595 1.00 94.56 188 ARG A C 1
ATOM 1473 O O . ARG A 1 188 ? 23.000 3.680 -47.737 1.00 94.56 188 ARG A O 1
ATOM 1480 N N . LEU A 1 189 ? 22.689 1.513 -48.269 1.00 93.69 189 LEU A N 1
ATOM 1481 C CA . LEU A 1 189 ? 23.601 1.547 -49.412 1.00 93.69 189 LEU A CA 1
ATOM 1482 C C . LEU A 1 189 ? 22.898 2.188 -50.612 1.00 93.69 189 LEU A C 1
ATOM 1484 O O . LEU A 1 189 ? 21.798 1.767 -50.972 1.00 93.69 189 LEU A O 1
ATOM 1488 N N . ASP A 1 190 ? 23.560 3.160 -51.225 1.00 91.94 190 ASP A N 1
ATOM 1489 C CA . ASP A 1 190 ? 23.176 3.795 -52.483 1.00 91.94 190 ASP A CA 1
ATOM 1490 C C . ASP A 1 190 ? 24.453 4.021 -53.307 1.00 91.94 190 ASP A C 1
ATOM 1492 O O . ASP A 1 190 ? 25.417 4.584 -52.791 1.00 91.94 190 ASP A O 1
ATOM 1496 N N . GLU A 1 191 ? 24.508 3.486 -54.530 1.00 85.38 191 GLU A N 1
ATOM 1497 C CA . GLU A 1 191 ? 25.686 3.501 -55.427 1.00 85.38 191 GLU A CA 1
ATOM 1498 C C . GLU A 1 191 ? 27.050 3.301 -54.711 1.00 85.38 191 GLU A C 1
ATOM 1500 O O . GLU A 1 191 ? 27.947 4.143 -54.758 1.00 85.38 191 GLU A O 1
ATOM 1505 N N . GLU A 1 192 ? 27.187 2.165 -54.010 1.00 86.00 192 GLU A N 1
ATOM 1506 C CA . GLU A 1 192 ? 28.363 1.758 -53.205 1.00 86.00 192 GLU A CA 1
ATOM 1507 C C . GLU A 1 192 ? 28.705 2.653 -51.991 1.00 86.00 192 GLU A C 1
ATOM 1509 O O . GLU A 1 192 ? 29.738 2.459 -51.346 1.00 86.00 192 GLU A O 1
ATOM 1514 N N . ARG A 1 193 ? 27.839 3.602 -51.616 1.00 86.81 193 ARG A N 1
ATOM 1515 C CA . ARG A 1 193 ? 28.041 4.516 -50.478 1.00 86.81 193 ARG A CA 1
ATOM 1516 C C . ARG A 1 193 ? 26.981 4.320 -49.400 1.00 86.81 193 ARG A C 1
ATOM 1518 O O . ARG A 1 193 ? 25.811 4.100 -49.693 1.00 86.81 193 ARG A O 1
ATOM 1525 N N . GLU A 1 194 ? 27.375 4.452 -48.135 1.00 91.06 194 GLU A N 1
ATOM 1526 C CA . GLU A 1 194 ? 26.421 4.526 -47.024 1.00 91.06 194 GLU A CA 1
ATOM 1527 C C . GLU A 1 194 ? 25.829 5.938 -46.925 1.00 91.06 194 GLU A C 1
ATOM 1529 O O . GLU A 1 194 ? 26.522 6.904 -46.599 1.00 91.06 194 GLU A O 1
ATOM 1534 N N . VAL A 1 195 ? 24.527 6.054 -47.186 1.00 93.69 195 VAL A N 1
ATOM 1535 C CA . VAL A 1 195 ? 23.749 7.290 -47.041 1.00 93.69 195 VAL A CA 1
ATOM 1536 C C . VAL A 1 195 ? 22.863 7.180 -45.801 1.00 93.69 195 VAL A C 1
ATOM 1538 O O . VAL A 1 195 ? 22.267 6.136 -45.535 1.00 93.69 195 VAL A O 1
ATOM 1541 N N . LEU A 1 196 ? 22.772 8.256 -45.014 1.00 94.94 196 LEU A N 1
ATOM 1542 C CA . LEU A 1 196 ? 21.902 8.314 -43.837 1.00 94.94 196 LEU A CA 1
ATOM 1543 C C . LEU A 1 196 ? 20.425 8.302 -44.270 1.00 94.94 196 LEU A C 1
ATOM 1545 O O . LEU A 1 196 ? 19.945 9.268 -44.853 1.00 94.94 196 LEU A O 1
ATOM 1549 N N . ASP A 1 197 ? 19.712 7.220 -43.955 1.00 95.38 197 ASP A N 1
ATOM 1550 C CA . ASP A 1 197 ? 18.301 7.013 -44.311 1.00 95.38 197 ASP A CA 1
ATOM 1551 C C . ASP A 1 197 ? 17.383 7.694 -43.284 1.00 95.38 197 ASP A C 1
ATOM 1553 O O . ASP A 1 197 ? 16.535 8.521 -43.616 1.00 95.38 197 ASP A O 1
ATOM 1557 N N . LYS A 1 198 ? 17.571 7.364 -41.999 1.00 96.06 198 LYS A N 1
ATOM 1558 C CA . LYS A 1 198 ? 16.704 7.822 -40.902 1.00 96.06 198 LYS A CA 1
ATOM 1559 C C . LYS A 1 198 ? 17.326 7.598 -39.530 1.00 96.06 198 LYS A C 1
ATOM 1561 O O . LYS A 1 198 ? 18.242 6.798 -39.372 1.00 96.06 198 LYS A O 1
ATOM 1566 N N . TRP A 1 199 ? 16.746 8.235 -38.520 1.00 97.12 199 TRP A N 1
ATOM 1567 C CA . TRP A 1 199 ? 16.998 7.929 -37.112 1.00 97.12 199 TRP A CA 1
ATOM 1568 C C . TRP A 1 199 ? 15.901 7.008 -36.567 1.00 97.12 199 TRP A C 1
ATOM 1570 O O . TRP A 1 199 ? 14.721 7.207 -36.859 1.00 97.12 199 TRP A O 1
ATOM 1580 N N . VAL A 1 200 ? 16.273 5.994 -35.781 1.00 96.75 200 VAL A N 1
ATOM 1581 C CA . VAL A 1 200 ? 15.327 5.067 -35.125 1.00 96.75 200 VAL A CA 1
ATOM 1582 C C . VAL A 1 200 ? 15.678 4.888 -33.647 1.00 96.75 200 VAL A C 1
ATOM 1584 O O . VAL A 1 200 ? 16.859 4.950 -33.308 1.00 96.75 200 VAL A O 1
ATOM 1587 N N . PRO A 1 201 ? 14.710 4.627 -32.747 1.00 96.69 201 PRO A N 1
ATOM 1588 C CA . PRO A 1 201 ? 15.014 4.272 -31.363 1.00 96.69 201 PRO A CA 1
ATOM 1589 C C . PRO A 1 201 ? 15.921 3.039 -31.292 1.00 96.69 201 PRO A C 1
ATOM 1591 O O . PRO A 1 201 ? 15.673 2.035 -31.963 1.00 96.69 201 PRO A O 1
ATOM 1594 N N . SER A 1 202 ? 16.966 3.101 -30.470 1.00 96.50 202 SER A N 1
ATOM 1595 C CA . SER A 1 202 ? 17.917 1.996 -30.336 1.00 96.50 202 SER A CA 1
ATOM 1596 C C . SER A 1 202 ? 17.241 0.711 -29.818 1.00 96.50 202 SER A C 1
ATOM 1598 O O . SER A 1 202 ? 16.396 0.777 -28.917 1.00 96.50 202 SER A O 1
ATOM 1600 N N . PRO A 1 203 ? 17.641 -0.486 -30.302 1.00 94.94 203 PRO A N 1
ATOM 1601 C CA . PRO A 1 203 ? 17.124 -1.761 -29.794 1.00 94.94 203 PRO A CA 1
ATOM 1602 C C . PRO A 1 203 ? 17.299 -1.926 -28.276 1.00 94.94 203 PRO A C 1
ATOM 1604 O O . PRO A 1 203 ? 16.442 -2.501 -27.606 1.00 94.94 203 PRO A O 1
ATOM 1607 N N . ALA A 1 204 ? 18.376 -1.358 -27.720 1.00 92.69 204 ALA A N 1
ATOM 1608 C CA . ALA A 1 204 ? 18.613 -1.300 -26.282 1.00 92.69 204 ALA A CA 1
ATOM 1609 C C . ALA A 1 204 ? 17.535 -0.482 -25.549 1.00 92.69 204 ALA A C 1
ATOM 1611 O O . ALA A 1 204 ? 16.957 -0.981 -24.583 1.00 92.69 204 ALA A O 1
ATOM 1612 N N . ALA A 1 205 ? 17.204 0.727 -26.021 1.00 94.44 205 ALA A N 1
ATOM 1613 C CA . ALA A 1 205 ? 16.162 1.557 -25.414 1.00 94.44 205 ALA A CA 1
ATOM 1614 C C . ALA A 1 205 ? 14.757 0.943 -25.566 1.00 94.44 205 ALA A C 1
ATOM 1616 O O . ALA A 1 205 ? 13.960 1.010 -24.628 1.00 94.44 205 ALA A O 1
ATOM 1617 N N . LEU A 1 206 ? 14.471 0.276 -26.692 1.00 95.81 206 LEU A N 1
ATOM 1618 C CA . LEU A 1 206 ? 13.228 -0.482 -26.899 1.00 95.81 206 LEU A CA 1
ATOM 1619 C C . LEU A 1 206 ? 13.090 -1.632 -25.889 1.00 95.81 206 LEU A C 1
ATOM 1621 O O . LEU A 1 206 ? 12.072 -1.725 -25.198 1.00 95.81 206 LEU A O 1
ATOM 1625 N N . LYS A 1 207 ? 14.131 -2.461 -25.727 1.00 93.81 207 LYS A N 1
ATOM 1626 C CA . LYS A 1 207 ? 14.153 -3.530 -24.712 1.00 93.81 207 LYS A CA 1
ATOM 1627 C C . LYS A 1 207 ? 14.070 -2.968 -23.288 1.00 93.81 207 LYS A C 1
ATOM 1629 O O . LYS A 1 207 ? 13.391 -3.539 -22.437 1.00 93.81 207 LYS A O 1
ATOM 1634 N N . HIS A 1 208 ? 14.713 -1.831 -23.030 1.00 93.25 208 HIS A N 1
ATOM 1635 C CA . HIS A 1 208 ? 14.675 -1.159 -21.734 1.00 93.25 208 HIS A CA 1
ATOM 1636 C C . HIS A 1 208 ? 13.263 -0.666 -21.377 1.00 93.25 208 HIS A C 1
ATOM 1638 O O . HIS A 1 208 ? 12.774 -0.948 -20.283 1.00 93.25 208 HIS A O 1
ATOM 1644 N N . ALA A 1 209 ? 12.569 -0.015 -22.315 1.00 95.50 209 ALA A N 1
ATOM 1645 C CA . ALA A 1 209 ? 11.175 0.397 -22.156 1.00 95.50 209 ALA A CA 1
ATOM 1646 C C . ALA A 1 209 ? 10.233 -0.802 -21.937 1.00 95.50 209 ALA A C 1
ATOM 1648 O O . ALA A 1 209 ? 9.380 -0.759 -21.049 1.00 95.50 209 ALA A O 1
ATOM 1649 N N . ALA A 1 210 ? 10.413 -1.891 -22.693 1.00 95.38 210 ALA A N 1
ATOM 1650 C CA . ALA A 1 210 ? 9.622 -3.114 -22.540 1.00 95.38 210 ALA A CA 1
ATOM 1651 C C . ALA A 1 210 ? 9.800 -3.759 -21.151 1.00 95.38 210 ALA A C 1
ATOM 1653 O O . ALA A 1 210 ? 8.806 -4.077 -20.495 1.00 95.38 210 ALA A O 1
ATOM 1654 N N . ASN A 1 211 ? 11.044 -3.876 -20.669 1.00 94.81 211 ASN A N 1
ATOM 1655 C CA . ASN A 1 211 ? 11.338 -4.347 -19.313 1.00 94.81 211 ASN A CA 1
ATOM 1656 C C . ASN A 1 211 ? 10.679 -3.451 -18.257 1.00 94.81 211 ASN A C 1
ATOM 1658 O O . ASN A 1 211 ? 9.991 -3.955 -17.376 1.00 94.81 211 ASN A O 1
ATOM 1662 N N . MET A 1 212 ? 10.799 -2.125 -18.376 1.00 96.50 212 MET A N 1
ATOM 1663 C CA . MET A 1 212 ? 10.187 -1.208 -17.409 1.00 96.50 212 MET A CA 1
ATOM 1664 C C . MET A 1 212 ? 8.658 -1.301 -17.366 1.00 96.50 212 MET A C 1
ATOM 1666 O O . MET A 1 212 ? 8.084 -1.126 -16.292 1.00 96.50 212 MET A O 1
ATOM 1670 N N . GLN A 1 213 ? 7.980 -1.613 -18.478 1.00 94.44 213 GLN A N 1
ATOM 1671 C CA . GLN A 1 213 ? 6.530 -1.847 -18.449 1.00 94.44 213 GLN A CA 1
ATOM 1672 C C . GLN A 1 213 ? 6.169 -3.099 -17.633 1.00 94.44 213 GLN A C 1
ATOM 1674 O O . GLN A 1 213 ? 5.198 -3.048 -16.878 1.00 94.44 213 GLN A O 1
ATOM 1679 N N . GLN A 1 214 ? 6.952 -4.180 -17.733 1.00 92.19 214 GLN A N 1
ATOM 1680 C CA . GLN A 1 214 ? 6.759 -5.405 -16.942 1.00 92.19 214 GLN A CA 1
ATOM 1681 C C . GLN A 1 214 ? 7.077 -5.173 -15.457 1.00 92.19 214 GLN A C 1
ATOM 1683 O O . GLN A 1 214 ? 6.231 -5.395 -14.591 1.00 92.19 214 GLN A O 1
ATOM 1688 N N . ASP A 1 215 ? 8.275 -4.662 -15.173 1.00 95.81 215 ASP A N 1
ATOM 1689 C CA . ASP A 1 215 ? 8.819 -4.543 -13.819 1.00 95.81 215 ASP A CA 1
ATOM 1690 C C . ASP A 1 215 ? 8.031 -3.532 -12.959 1.00 95.81 215 ASP A C 1
ATOM 1692 O O . ASP A 1 215 ? 7.971 -3.672 -11.735 1.00 95.81 215 ASP A O 1
ATOM 1696 N N . SER A 1 216 ? 7.393 -2.526 -13.582 1.00 95.62 216 SER A N 1
ATOM 1697 C CA . SER A 1 216 ? 6.686 -1.413 -12.913 1.00 95.62 216 SER A CA 1
ATOM 1698 C C . SER A 1 216 ? 5.718 -1.836 -11.802 1.00 95.62 216 SER A C 1
ATOM 1700 O O . SER A 1 216 ? 5.677 -1.211 -10.739 1.00 95.62 216 SER A O 1
ATOM 1702 N N . VAL A 1 217 ? 4.969 -2.918 -12.016 1.00 94.88 217 VAL A N 1
ATOM 1703 C CA . VAL A 1 217 ? 3.982 -3.427 -11.052 1.00 94.88 217 VAL A CA 1
ATOM 1704 C C . VAL A 1 217 ? 4.654 -4.210 -9.925 1.00 94.88 217 VAL A C 1
ATOM 1706 O O . VAL A 1 217 ? 4.169 -4.190 -8.798 1.00 94.88 217 VAL A O 1
ATOM 1709 N N . VAL A 1 218 ? 5.813 -4.825 -10.174 1.00 96.38 218 VAL A N 1
ATOM 1710 C CA . VAL A 1 218 ? 6.587 -5.538 -9.145 1.00 96.38 218 VAL A CA 1
ATOM 1711 C C . VAL A 1 218 ? 7.205 -4.553 -8.149 1.00 96.38 218 VAL A C 1
ATOM 1713 O O . VAL A 1 218 ? 7.199 -4.823 -6.946 1.00 96.38 218 VAL A O 1
ATOM 1716 N N . TYR A 1 219 ? 7.643 -3.369 -8.604 1.00 97.69 219 TYR A N 1
ATOM 1717 C CA . TYR A 1 219 ? 8.011 -2.275 -7.694 1.00 97.69 219 TYR A CA 1
ATOM 1718 C C . TYR A 1 219 ? 6.815 -1.857 -6.816 1.00 97.69 219 TYR A C 1
ATOM 1720 O O . TYR A 1 219 ? 6.953 -1.739 -5.597 1.00 97.69 219 TYR A O 1
ATOM 1728 N N . ALA A 1 220 ? 5.631 -1.683 -7.412 1.00 97.12 220 ALA A N 1
ATOM 1729 C CA . ALA A 1 220 ? 4.420 -1.264 -6.704 1.00 97.12 220 ALA A CA 1
ATOM 1730 C C . ALA A 1 220 ? 3.941 -2.300 -5.665 1.00 97.12 220 ALA A C 1
ATOM 1732 O O . ALA A 1 220 ? 3.736 -1.966 -4.494 1.00 97.12 220 ALA A O 1
ATOM 1733 N N . GLU A 1 221 ? 3.861 -3.576 -6.045 1.00 96.00 221 GLU A N 1
ATOM 1734 C CA . GLU A 1 221 ? 3.576 -4.687 -5.128 1.00 96.00 221 GLU A CA 1
ATOM 1735 C C . GLU A 1 221 ? 4.619 -4.788 -4.008 1.00 96.00 221 GLU A C 1
ATOM 1737 O O . GLU A 1 221 ? 4.276 -5.082 -2.856 1.00 96.00 221 GLU A O 1
ATOM 1742 N N . ARG A 1 222 ? 5.894 -4.464 -4.273 1.00 97.19 222 ARG A N 1
ATOM 1743 C CA . ARG A 1 222 ? 6.895 -4.436 -3.202 1.00 97.19 222 ARG A CA 1
ATOM 1744 C C . ARG A 1 222 ? 6.636 -3.321 -2.187 1.00 97.19 222 ARG A C 1
ATOM 1746 O O . ARG A 1 222 ? 6.807 -3.567 -0.991 1.00 97.19 222 ARG A O 1
ATOM 1753 N N . VAL A 1 223 ? 6.159 -2.144 -2.600 1.00 97.88 223 VAL A N 1
ATOM 1754 C CA . VAL A 1 223 ? 5.726 -1.082 -1.666 1.00 97.88 223 VAL A CA 1
ATOM 1755 C C . VAL A 1 223 ? 4.565 -1.558 -0.791 1.00 97.88 223 VAL A C 1
ATOM 1757 O O . VAL A 1 223 ? 4.633 -1.446 0.437 1.00 97.88 223 VAL A O 1
ATOM 1760 N N . ILE A 1 224 ? 3.539 -2.157 -1.402 1.00 97.19 224 ILE A N 1
ATOM 1761 C CA . ILE A 1 224 ? 2.374 -2.730 -0.706 1.00 97.19 224 ILE A CA 1
ATOM 1762 C C . ILE A 1 224 ? 2.825 -3.788 0.317 1.00 97.19 224 ILE A C 1
ATOM 1764 O O . ILE A 1 224 ? 2.435 -3.742 1.490 1.00 97.19 224 ILE A O 1
ATOM 1768 N N . SER A 1 225 ? 3.708 -4.698 -0.100 1.00 96.88 225 SER A N 1
ATOM 1769 C CA . SER A 1 225 ? 4.320 -5.738 0.734 1.00 96.88 225 SER A CA 1
ATOM 1770 C C . SER A 1 225 ? 5.092 -5.153 1.926 1.00 96.88 225 SER A C 1
ATOM 1772 O O . SER A 1 225 ? 4.880 -5.576 3.066 1.00 96.88 225 SER A O 1
ATOM 1774 N N . MET A 1 226 ? 5.925 -4.128 1.703 1.00 97.19 226 MET A N 1
ATOM 1775 C CA . MET A 1 226 ? 6.684 -3.456 2.764 1.00 97.19 226 MET A CA 1
ATOM 1776 C C . MET A 1 226 ? 5.771 -2.784 3.799 1.00 97.19 226 MET A C 1
ATOM 1778 O O . MET A 1 226 ? 6.011 -2.930 5.000 1.00 97.19 226 MET A O 1
ATOM 1782 N N . VAL A 1 227 ? 4.712 -2.079 3.383 1.00 97.44 227 VAL A N 1
ATOM 1783 C CA . VAL A 1 227 ? 3.787 -1.428 4.333 1.00 97.44 227 VAL A CA 1
ATOM 1784 C C . VAL A 1 227 ? 2.990 -2.465 5.134 1.00 97.44 227 VAL A C 1
ATOM 1786 O O . VAL A 1 227 ? 2.914 -2.355 6.361 1.00 97.44 227 VAL A O 1
ATOM 1789 N N . ARG A 1 228 ? 2.481 -3.524 4.487 1.00 95.75 228 ARG A N 1
ATOM 1790 C CA . ARG A 1 228 ? 1.817 -4.649 5.176 1.00 95.75 228 ARG A CA 1
ATOM 1791 C C . ARG A 1 228 ? 2.753 -5.319 6.197 1.00 95.75 228 ARG A C 1
ATOM 1793 O O . ARG A 1 228 ? 2.343 -5.588 7.326 1.00 95.75 228 ARG A O 1
ATOM 1800 N N . ALA A 1 229 ? 4.029 -5.518 5.858 1.00 95.81 229 ALA A N 1
ATOM 1801 C CA . ALA A 1 229 ? 5.024 -6.081 6.775 1.00 95.81 229 ALA A CA 1
ATOM 1802 C C . ALA A 1 229 ? 5.308 -5.174 7.992 1.00 95.81 229 ALA A C 1
ATOM 1804 O O . ALA A 1 229 ? 5.399 -5.679 9.118 1.00 95.81 229 ALA A O 1
ATOM 1805 N N . LYS A 1 230 ? 5.397 -3.845 7.802 1.00 95.50 230 LYS A N 1
ATOM 1806 C CA . LYS A 1 230 ? 5.532 -2.870 8.907 1.00 95.50 230 LYS A CA 1
ATOM 1807 C C . LYS A 1 230 ? 4.373 -2.995 9.906 1.00 95.50 230 LYS A C 1
ATOM 1809 O O . LYS A 1 230 ? 4.630 -3.046 11.112 1.00 95.50 230 LYS A O 1
ATOM 1814 N N . ASP A 1 231 ? 3.127 -3.074 9.427 1.00 95.38 231 ASP A N 1
ATOM 1815 C CA . ASP A 1 231 ? 1.950 -3.219 10.296 1.00 95.38 231 ASP A CA 1
ATOM 1816 C C . ASP A 1 231 ? 1.969 -4.545 11.060 1.00 95.38 231 ASP A C 1
ATOM 1818 O O . ASP A 1 231 ? 1.908 -4.528 12.285 1.00 95.38 231 ASP A O 1
ATOM 1822 N N . VAL A 1 232 ? 2.181 -5.683 10.390 1.00 94.88 232 VAL A N 1
ATOM 1823 C CA . VAL A 1 232 ? 2.255 -7.000 11.055 1.00 94.88 232 VAL A CA 1
ATOM 1824 C C . VAL A 1 232 ? 3.316 -7.017 12.167 1.00 94.88 232 VAL A C 1
ATOM 1826 O O . VAL A 1 232 ? 3.094 -7.584 13.241 1.00 94.88 232 VAL A O 1
ATOM 1829 N N . ILE A 1 233 ? 4.458 -6.351 11.966 1.00 94.25 233 ILE A N 1
ATOM 1830 C CA . ILE A 1 233 ? 5.485 -6.172 13.005 1.00 94.25 233 ILE A CA 1
ATOM 1831 C C . ILE A 1 233 ? 4.985 -5.267 14.146 1.00 94.25 233 ILE A C 1
ATOM 1833 O O . ILE A 1 233 ? 5.281 -5.542 15.314 1.00 94.25 233 ILE A O 1
ATOM 1837 N N . MET A 1 234 ? 4.223 -4.210 13.852 1.00 93.94 234 MET A N 1
ATOM 1838 C CA . MET A 1 234 ? 3.614 -3.337 14.859 1.00 93.94 234 MET A CA 1
ATOM 1839 C C . MET A 1 234 ? 2.540 -4.067 15.679 1.00 93.94 234 MET A C 1
ATOM 1841 O O . MET A 1 234 ? 2.608 -4.033 16.909 1.00 93.94 234 MET A O 1
ATOM 1845 N N . GLN A 1 235 ? 1.624 -4.803 15.043 1.00 91.44 235 GLN A N 1
ATOM 1846 C CA . GLN A 1 235 ? 0.594 -5.595 15.727 1.00 91.44 235 GLN A CA 1
ATOM 1847 C C . GLN A 1 235 ? 1.219 -6.654 16.637 1.00 91.44 235 GLN A C 1
ATOM 1849 O O . GLN A 1 235 ? 0.850 -6.757 17.805 1.00 91.44 235 GLN A O 1
ATOM 1854 N N . ARG A 1 236 ? 2.253 -7.372 16.169 1.00 94.50 236 ARG A N 1
ATOM 1855 C CA . ARG A 1 236 ? 3.018 -8.323 17.001 1.00 94.50 236 ARG A CA 1
ATOM 1856 C C . ARG A 1 236 ? 3.681 -7.649 18.212 1.00 94.50 236 ARG A C 1
ATOM 1858 O O . ARG A 1 236 ? 3.738 -8.252 19.281 1.00 94.50 236 ARG A O 1
ATOM 1865 N N . LYS A 1 237 ? 4.162 -6.404 18.082 1.00 94.94 237 LYS A N 1
ATOM 1866 C CA . LYS A 1 237 ? 4.702 -5.611 19.210 1.00 94.94 237 LYS A CA 1
ATOM 1867 C C . LYS A 1 237 ? 3.605 -5.138 20.173 1.00 94.94 237 LYS A C 1
ATOM 1869 O O . LYS A 1 237 ? 3.858 -5.078 21.373 1.00 94.94 237 LYS A O 1
ATOM 1874 N N . ILE A 1 238 ? 2.414 -4.806 19.673 1.00 90.69 238 ILE A N 1
ATOM 1875 C CA . ILE A 1 238 ? 1.252 -4.431 20.493 1.00 90.69 238 ILE A CA 1
ATOM 1876 C C . ILE A 1 238 ? 0.740 -5.648 21.269 1.00 90.69 238 ILE A C 1
ATOM 1878 O O . ILE A 1 238 ? 0.550 -5.549 22.479 1.00 90.69 238 ILE A O 1
ATOM 1882 N N . GLN A 1 239 ? 0.579 -6.797 20.609 1.00 91.62 239 GLN A N 1
ATOM 1883 C CA . GLN A 1 239 ? 0.082 -8.014 21.246 1.00 91.62 239 GLN A CA 1
ATOM 1884 C C . GLN A 1 239 ? 1.030 -8.482 22.354 1.00 91.62 239 GLN A C 1
ATOM 1886 O O . GLN A 1 239 ? 0.601 -8.543 23.498 1.00 91.62 239 GLN A O 1
ATOM 1891 N N . LYS A 1 240 ? 2.342 -8.592 22.087 1.00 94.06 240 LYS A N 1
ATOM 1892 C CA . LYS A 1 240 ? 3.343 -8.930 23.122 1.00 94.06 240 LYS A CA 1
ATOM 1893 C C . LYS A 1 240 ? 3.314 -8.011 24.352 1.00 94.06 240 LYS A C 1
ATOM 1895 O O . LYS A 1 240 ? 3.655 -8.452 25.444 1.00 94.06 240 LYS A O 1
ATOM 1900 N N . LYS A 1 241 ? 2.916 -6.739 24.202 1.00 92.56 241 LYS A N 1
ATOM 1901 C CA . LYS A 1 241 ? 2.716 -5.820 25.338 1.00 92.56 241 LYS A CA 1
ATOM 1902 C C . LYS A 1 241 ? 1.425 -6.104 26.111 1.00 92.56 241 LYS A C 1
ATOM 1904 O O . LYS A 1 241 ? 1.444 -5.989 27.331 1.00 92.56 241 LYS A O 1
ATOM 1909 N N . LYS A 1 242 ? 0.333 -6.478 25.431 1.00 90.69 242 LYS A N 1
ATOM 1910 C CA . LYS A 1 242 ? -0.901 -6.950 26.084 1.00 90.69 242 LYS A CA 1
ATOM 1911 C C . LYS A 1 242 ? -0.653 -8.257 26.836 1.00 90.69 242 LYS A C 1
ATOM 1913 O O . LYS A 1 242 ? -1.012 -8.342 28.001 1.00 90.69 242 LYS A O 1
ATOM 1918 N N . ASP A 1 243 ? 0.006 -9.222 26.194 1.00 91.38 243 ASP A N 1
ATOM 1919 C CA . ASP A 1 243 ? 0.310 -10.539 26.766 1.00 91.38 243 ASP A CA 1
ATOM 1920 C C . ASP A 1 243 ? 1.153 -10.394 28.045 1.00 91.38 243 ASP A C 1
ATOM 1922 O O . ASP A 1 243 ? 0.832 -10.972 29.079 1.00 91.38 243 ASP A O 1
ATOM 1926 N N . LEU A 1 244 ? 2.192 -9.546 28.002 1.00 92.88 244 LEU A N 1
ATOM 1927 C CA . LEU A 1 244 ? 3.040 -9.243 29.157 1.00 92.88 244 LEU A CA 1
ATOM 1928 C C . LEU A 1 244 ? 2.272 -8.537 30.287 1.00 92.88 244 LEU A C 1
ATOM 1930 O O . LEU A 1 244 ? 2.501 -8.841 31.454 1.00 92.88 244 LEU A O 1
ATOM 1934 N N . ALA A 1 245 ? 1.365 -7.611 29.958 1.00 89.31 245 ALA A N 1
ATOM 1935 C CA . ALA A 1 245 ? 0.531 -6.939 30.954 1.00 89.31 245 ALA A CA 1
ATOM 1936 C C . ALA A 1 245 ? -0.464 -7.910 31.612 1.00 89.31 245 ALA A C 1
ATOM 1938 O O . ALA A 1 245 ? -0.578 -7.922 32.833 1.00 89.31 245 ALA A O 1
ATOM 1939 N N . ALA A 1 246 ? -1.121 -8.768 30.826 1.00 88.69 246 ALA A N 1
ATOM 1940 C CA . ALA A 1 246 ? -2.035 -9.790 31.331 1.00 88.69 246 ALA A CA 1
ATOM 1941 C C . ALA A 1 246 ? -1.313 -10.815 32.223 1.00 88.69 246 ALA A C 1
ATOM 1943 O O . ALA A 1 246 ? -1.807 -11.143 33.298 1.00 88.69 246 ALA A O 1
ATOM 1944 N N . ALA A 1 247 ? -0.116 -11.263 31.826 1.00 86.12 247 ALA A N 1
ATOM 1945 C CA . ALA A 1 247 ? 0.717 -12.145 32.642 1.00 86.12 247 ALA A CA 1
ATOM 1946 C C . ALA A 1 247 ? 1.168 -11.476 33.954 1.00 86.12 247 ALA A C 1
ATOM 1948 O O . ALA A 1 247 ? 1.161 -12.119 35.003 1.00 86.12 247 ALA A O 1
ATOM 1949 N N . ALA A 1 248 ? 1.514 -10.183 33.919 1.00 84.81 248 ALA A N 1
ATOM 1950 C CA . ALA A 1 248 ? 1.856 -9.423 35.118 1.00 84.81 248 ALA A CA 1
ATOM 1951 C C . ALA A 1 248 ? 0.661 -9.315 36.081 1.00 84.81 248 ALA A C 1
ATOM 1953 O O . ALA A 1 248 ? 0.818 -9.627 37.261 1.00 84.81 248 ALA A O 1
ATOM 1954 N N . THR A 1 249 ? -0.531 -8.960 35.584 1.00 80.44 249 THR A N 1
ATOM 1955 C CA . THR A 1 249 ? -1.769 -8.927 36.381 1.00 80.44 249 THR A CA 1
ATOM 1956 C C . THR A 1 249 ? -2.083 -10.297 36.980 1.00 80.44 249 THR A C 1
ATOM 1958 O O . THR A 1 249 ? -2.163 -10.400 38.196 1.00 80.44 249 THR A O 1
ATOM 1961 N N . ALA A 1 250 ? -2.110 -11.365 36.176 1.00 77.81 250 ALA A N 1
ATOM 1962 C CA . ALA A 1 250 ? -2.368 -12.719 36.673 1.00 77.81 250 ALA A CA 1
ATOM 1963 C C . ALA A 1 250 ? -1.351 -13.174 37.741 1.00 77.81 250 ALA A C 1
ATOM 1965 O O . ALA A 1 250 ? -1.720 -13.861 38.690 1.00 77.81 250 ALA A O 1
ATOM 1966 N N . SER A 1 251 ? -0.079 -12.769 37.628 1.00 72.75 251 SER A N 1
ATOM 1967 C CA . SER A 1 251 ? 0.930 -13.052 38.659 1.00 72.75 251 SER A CA 1
ATOM 1968 C C . SER A 1 251 ? 0.725 -12.239 39.943 1.00 72.75 251 SER A C 1
ATOM 1970 O O . SER A 1 251 ? 0.964 -12.756 41.031 1.00 72.75 251 SER A O 1
ATOM 1972 N N . ALA A 1 252 ? 0.244 -10.996 39.841 1.00 69.56 252 ALA A N 1
ATOM 1973 C CA . ALA A 1 252 ? -0.106 -10.179 41.000 1.00 69.56 252 ALA A CA 1
ATOM 1974 C C . ALA A 1 252 ? -1.355 -10.729 41.704 1.00 69.56 252 ALA A C 1
ATOM 1976 O O . ALA A 1 252 ? -1.354 -10.850 42.926 1.00 69.56 252 ALA A O 1
ATOM 1977 N N . ASP A 1 253 ? -2.365 -11.146 40.939 1.00 63.44 253 ASP A N 1
ATOM 1978 C CA . ASP A 1 253 ? -3.578 -11.775 41.461 1.00 63.44 253 ASP A CA 1
ATOM 1979 C C . ASP A 1 253 ? -3.251 -13.100 42.170 1.00 63.44 253 ASP A C 1
ATOM 1981 O O . ASP A 1 253 ? -3.749 -13.330 43.266 1.00 63.44 253 ASP A O 1
ATOM 1985 N N . GLN A 1 254 ? -2.334 -13.919 41.633 1.00 59.66 254 GLN A N 1
ATOM 1986 C CA . GLN A 1 254 ? -1.833 -15.131 42.308 1.00 59.66 254 GLN A CA 1
ATOM 1987 C C . GLN A 1 254 ? -1.048 -14.841 43.599 1.00 59.66 254 GLN A C 1
ATOM 1989 O O . GLN A 1 254 ? -1.113 -15.615 44.552 1.00 59.66 254 GLN A O 1
ATOM 1994 N N . ILE A 1 255 ? -0.304 -13.732 43.662 1.00 58.06 255 ILE A N 1
ATOM 1995 C CA . ILE A 1 255 ? 0.387 -13.300 44.891 1.00 58.06 255 ILE A CA 1
ATOM 1996 C C . ILE A 1 255 ? -0.620 -12.773 45.930 1.00 58.06 255 ILE A C 1
ATOM 1998 O O . ILE A 1 255 ? -0.391 -12.926 47.126 1.00 58.06 255 ILE A O 1
ATOM 2002 N N . MET A 1 256 ? -1.734 -12.187 45.483 1.00 59.09 256 MET A N 1
ATOM 2003 C CA . MET A 1 256 ? -2.817 -11.673 46.332 1.00 59.09 256 MET A CA 1
ATOM 2004 C C . MET A 1 256 ? -3.800 -12.765 46.789 1.00 59.09 256 MET A C 1
ATOM 2006 O O . MET A 1 256 ? -4.391 -12.632 47.858 1.00 59.09 256 MET A O 1
ATOM 2010 N N . SER A 1 257 ? -3.993 -13.832 46.004 1.00 58.69 257 SER A N 1
ATOM 2011 C CA . SER A 1 257 ? -4.917 -14.934 46.316 1.00 58.69 257 SER A CA 1
ATOM 2012 C C . SER A 1 257 ? -4.341 -15.975 47.269 1.00 58.69 257 SER A C 1
ATOM 2014 O O . SER A 1 257 ? -5.096 -16.757 47.845 1.00 58.69 257 SER A O 1
ATOM 2016 N N . ASN A 1 258 ? -3.015 -16.040 47.394 1.00 51.44 258 ASN A N 1
ATOM 2017 C CA . ASN A 1 258 ? -2.357 -17.113 48.122 1.00 51.44 258 ASN A CA 1
ATOM 2018 C C . ASN A 1 258 ? -2.052 -16.723 49.574 1.00 51.44 258 ASN A C 1
ATOM 2020 O O . ASN A 1 258 ? -1.486 -15.669 49.858 1.00 51.44 258 ASN A O 1
ATOM 2024 N N . ASP A 1 259 ? -2.368 -17.648 50.481 1.00 57.41 259 ASP A N 1
ATOM 2025 C CA . ASP A 1 259 ? -2.054 -17.591 51.910 1.00 57.41 259 ASP A CA 1
ATOM 2026 C C . ASP A 1 259 ? -0.570 -17.217 52.175 1.00 57.41 259 ASP A C 1
ATOM 2028 O O . ASP A 1 259 ? 0.302 -17.636 51.398 1.00 57.41 259 ASP A O 1
ATOM 2032 N N . PRO A 1 260 ? -0.222 -16.477 53.257 1.00 60.38 260 PRO A N 1
ATOM 2033 C CA . PRO A 1 260 ? 1.125 -15.923 53.468 1.00 60.38 260 PRO A CA 1
ATOM 2034 C C . PRO A 1 260 ? 2.277 -16.939 53.481 1.00 60.38 260 PRO A C 1
ATOM 2036 O O . PRO A 1 260 ? 3.447 -16.555 53.411 1.00 60.38 260 PRO A O 1
ATOM 2039 N N . ASN A 1 261 ? 1.981 -18.236 53.566 1.00 59.78 261 ASN A N 1
ATOM 2040 C CA . ASN A 1 261 ? 2.966 -19.301 53.416 1.00 59.78 261 ASN A CA 1
ATOM 2041 C C . ASN A 1 261 ? 3.452 -19.482 51.961 1.00 59.78 261 ASN A C 1
ATOM 2043 O O . ASN A 1 261 ? 4.633 -19.755 51.758 1.00 59.78 261 ASN A O 1
ATOM 2047 N N . SER A 1 262 ? 2.627 -19.216 50.944 1.00 58.94 262 SER A N 1
ATOM 2048 C CA . SER A 1 262 ? 3.034 -19.298 49.527 1.00 58.94 262 SER A CA 1
ATOM 2049 C C . SER A 1 262 ? 4.064 -18.225 49.143 1.00 58.94 262 SE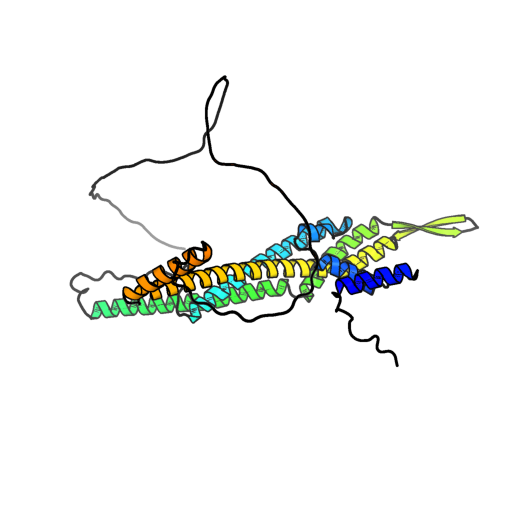R A C 1
ATOM 2051 O O . SER A 1 262 ? 4.977 -18.476 48.354 1.00 58.94 262 SER A O 1
ATOM 2053 N N . ILE A 1 263 ? 3.996 -17.045 49.771 1.00 60.81 263 ILE A N 1
ATOM 2054 C CA . ILE A 1 263 ? 5.019 -15.998 49.621 1.00 60.81 263 ILE A CA 1
ATOM 2055 C C . ILE A 1 263 ? 6.369 -16.494 50.171 1.00 60.81 263 ILE A C 1
ATOM 2057 O O . ILE A 1 263 ? 7.405 -16.285 49.536 1.00 60.81 263 ILE A O 1
ATOM 2061 N N . LYS A 1 264 ? 6.370 -17.223 51.300 1.00 65.44 264 LYS A N 1
ATOM 2062 C CA . LYS A 1 264 ? 7.582 -17.872 51.836 1.00 65.44 264 LYS A CA 1
ATOM 2063 C C . LYS A 1 264 ? 8.106 -18.943 50.880 1.00 65.44 264 LYS A C 1
ATOM 2065 O O . LYS A 1 264 ? 9.308 -18.980 50.642 1.00 65.44 264 LYS A O 1
ATOM 2070 N N . GLU A 1 265 ? 7.234 -19.763 50.290 1.00 69.38 265 GLU A N 1
ATOM 2071 C CA . GLU A 1 265 ? 7.641 -20.766 49.297 1.00 69.38 265 GLU A CA 1
ATOM 2072 C C . GLU A 1 265 ? 8.284 -20.134 48.057 1.00 69.38 265 GLU A C 1
ATOM 2074 O O . GLU A 1 265 ? 9.322 -20.615 47.607 1.00 69.38 265 GLU A O 1
ATOM 2079 N N . LEU A 1 266 ? 7.723 -19.047 47.516 1.00 69.50 266 LEU A N 1
ATOM 2080 C CA . LEU A 1 266 ? 8.310 -18.314 46.386 1.00 69.50 266 LEU A CA 1
ATOM 2081 C C . LEU A 1 266 ? 9.697 -17.753 46.726 1.00 69.50 266 LEU A C 1
ATOM 2083 O O . LEU A 1 266 ? 10.633 -17.914 45.935 1.00 69.50 266 LEU A O 1
ATOM 2087 N N . ILE A 1 267 ? 9.850 -17.167 47.917 1.00 73.81 267 ILE A N 1
ATOM 2088 C CA . ILE A 1 267 ? 11.134 -16.671 48.431 1.00 73.81 267 ILE A CA 1
ATOM 2089 C C . ILE A 1 267 ? 12.129 -17.828 48.607 1.00 73.81 267 ILE A C 1
ATOM 2091 O O . ILE A 1 267 ? 13.250 -17.752 48.106 1.00 73.81 267 ILE A O 1
ATOM 2095 N N . GLU A 1 268 ? 11.729 -18.944 49.221 1.00 72.25 268 GLU A N 1
ATOM 2096 C CA . GLU A 1 268 ? 12.563 -20.145 49.337 1.00 72.25 268 GLU A CA 1
ATOM 2097 C C . GLU A 1 268 ? 12.966 -20.718 47.975 1.00 72.25 268 GLU A C 1
ATOM 2099 O O . GLU A 1 268 ? 14.090 -21.195 47.818 1.00 72.25 268 GLU A O 1
ATOM 2104 N N . LYS A 1 269 ? 12.080 -20.676 46.977 1.00 76.06 269 LYS A N 1
ATOM 2105 C CA . LYS A 1 269 ? 12.342 -21.169 45.617 1.00 76.06 269 LYS A CA 1
ATOM 2106 C C . LYS A 1 269 ? 13.354 -20.274 44.899 1.00 76.06 269 LYS A C 1
ATOM 2108 O O . LYS A 1 269 ? 14.251 -20.800 44.241 1.00 76.06 269 LYS A O 1
ATOM 2113 N N . GLN A 1 270 ? 13.278 -18.954 45.087 1.00 75.81 270 GLN A N 1
ATOM 2114 C CA . GLN A 1 270 ? 14.294 -18.007 44.610 1.00 75.81 270 GLN A CA 1
ATOM 2115 C C . GLN A 1 270 ? 15.633 -18.159 45.348 1.00 75.81 270 GLN A C 1
ATOM 2117 O O . GLN A 1 270 ? 16.673 -18.174 44.693 1.00 75.81 270 GLN A O 1
ATOM 2122 N N . ILE A 1 271 ? 15.635 -18.357 46.671 1.00 75.94 271 ILE A N 1
ATOM 2123 C CA . ILE A 1 271 ? 16.859 -18.597 47.460 1.00 75.94 271 ILE A CA 1
ATOM 2124 C C . ILE A 1 271 ? 17.506 -19.939 47.075 1.00 75.94 271 ILE A C 1
ATOM 2126 O O . ILE A 1 271 ? 18.708 -20.003 46.834 1.00 75.94 271 ILE A O 1
ATOM 2130 N N . LYS A 1 272 ? 16.726 -21.015 46.918 1.00 72.12 272 LYS A N 1
ATOM 2131 C CA . LYS A 1 272 ? 17.223 -22.315 46.429 1.00 72.12 272 LYS A CA 1
ATOM 2132 C C . LYS A 1 272 ? 17.740 -22.229 44.988 1.00 72.12 272 LYS A C 1
ATOM 2134 O O . LYS A 1 272 ? 18.673 -22.955 44.647 1.00 72.12 272 LYS A O 1
ATOM 2139 N N . ALA A 1 273 ? 17.180 -21.354 44.149 1.00 71.75 273 ALA A N 1
ATOM 2140 C CA . ALA A 1 273 ? 17.695 -21.093 42.806 1.00 71.75 273 ALA A CA 1
ATOM 2141 C C . ALA A 1 273 ? 19.018 -20.306 42.835 1.00 71.75 273 ALA A C 1
ATOM 2143 O O . ALA A 1 273 ? 19.970 -20.714 42.168 1.00 71.75 273 ALA A O 1
ATOM 2144 N N . SER A 1 274 ? 19.121 -19.239 43.636 1.00 67.19 274 SER A N 1
ATOM 2145 C CA . SER A 1 274 ? 20.354 -18.449 43.747 1.00 67.19 274 SER A CA 1
ATOM 2146 C C . SER A 1 274 ? 21.485 -19.241 44.405 1.00 67.19 274 SER A C 1
ATOM 2148 O O . SER A 1 274 ? 22.576 -19.287 43.850 1.00 67.19 274 SER A O 1
ATOM 2150 N N . MET A 1 275 ? 21.234 -19.975 45.495 1.00 65.38 275 MET A N 1
ATOM 2151 C CA . MET A 1 275 ? 22.252 -20.821 46.140 1.00 65.38 275 MET A CA 1
ATOM 2152 C C . MET A 1 275 ? 22.775 -21.932 45.216 1.00 65.38 275 MET A C 1
ATOM 2154 O O . MET A 1 275 ? 23.969 -22.233 45.247 1.00 65.38 275 MET A O 1
ATOM 2158 N N . LYS A 1 276 ? 21.922 -22.499 44.347 1.00 67.19 276 LYS A N 1
ATOM 2159 C CA . LYS A 1 276 ? 22.357 -23.429 43.289 1.00 67.19 276 LYS A CA 1
ATOM 2160 C C . LYS A 1 276 ? 23.201 -22.733 42.218 1.00 67.19 276 LYS A C 1
ATOM 2162 O O . LYS A 1 276 ? 24.229 -23.280 41.833 1.00 67.19 276 LYS A O 1
ATOM 2167 N N . ALA A 1 277 ? 22.815 -21.536 41.774 1.00 64.38 277 ALA A N 1
ATOM 2168 C CA . ALA A 1 277 ? 23.595 -20.746 40.817 1.00 64.38 277 ALA A CA 1
ATOM 2169 C C . ALA A 1 277 ? 24.945 -20.263 41.392 1.00 64.38 277 ALA A C 1
ATOM 2171 O O . ALA A 1 277 ? 25.917 -20.137 40.654 1.00 64.38 277 ALA A O 1
ATOM 2172 N N . SER A 1 278 ? 25.026 -20.043 42.708 1.00 60.62 278 SER A N 1
ATOM 2173 C CA . SER A 1 278 ? 26.247 -19.673 43.438 1.00 60.62 278 SER A CA 1
ATOM 2174 C C . SER A 1 278 ? 27.075 -20.871 43.932 1.00 60.62 278 SER A C 1
ATOM 2176 O O . SER A 1 278 ? 28.077 -20.666 44.611 1.00 60.62 278 SER A O 1
ATOM 2178 N N . GLY A 1 279 ? 26.680 -22.114 43.626 1.00 53.53 279 GLY A N 1
ATOM 2179 C CA . GLY A 1 279 ? 27.440 -23.326 43.967 1.00 53.53 279 GLY A CA 1
ATOM 2180 C C . GLY A 1 279 ? 27.517 -23.678 45.462 1.00 53.53 279 GLY A C 1
ATOM 2181 O O . GLY A 1 279 ? 28.315 -24.533 45.842 1.00 53.53 279 GLY A O 1
ATOM 2182 N N . LEU A 1 280 ? 26.707 -23.050 46.319 1.00 54.19 280 LEU A N 1
ATOM 2183 C CA . LEU A 1 280 ? 26.778 -23.193 47.778 1.00 54.19 280 LEU A CA 1
ATOM 2184 C C . LEU A 1 280 ? 25.708 -24.159 48.308 1.00 54.19 280 LEU A C 1
ATOM 2186 O O . LEU A 1 280 ? 24.639 -23.752 48.758 1.00 54.19 280 LEU A O 1
ATOM 2190 N N . THR A 1 281 ? 26.014 -25.458 48.297 1.00 53.06 281 THR A N 1
ATOM 2191 C CA . THR A 1 281 ? 25.226 -26.488 49.000 1.00 53.06 281 THR A CA 1
ATOM 2192 C C . THR A 1 281 ? 25.818 -26.791 50.385 1.00 53.06 281 THR A C 1
ATOM 2194 O O . THR A 1 281 ? 27.001 -27.139 50.449 1.00 53.06 281 THR A O 1
ATOM 2197 N N . PRO A 1 282 ? 25.039 -26.740 51.486 1.00 45.38 282 PRO A N 1
ATOM 2198 C CA . PRO A 1 282 ? 25.507 -27.152 52.813 1.00 45.38 282 PRO A CA 1
ATOM 2199 C C . PRO A 1 282 ? 25.959 -28.622 52.850 1.00 45.38 282 PRO A C 1
ATOM 2201 O O . PRO A 1 282 ? 25.345 -29.488 52.227 1.00 45.38 282 PRO A O 1
ATOM 2204 N N . SER A 1 283 ? 27.033 -28.921 53.585 1.00 45.41 283 SER A N 1
ATOM 2205 C CA . SER A 1 283 ? 27.655 -30.251 53.608 1.00 45.41 283 SER A CA 1
ATOM 2206 C C . SER A 1 283 ? 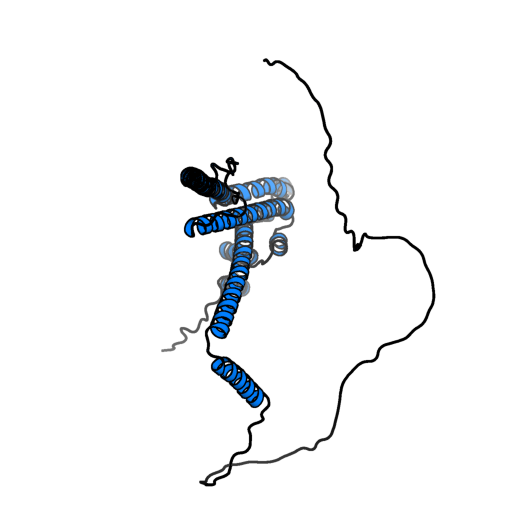26.921 -31.243 54.527 1.00 45.41 283 SER A C 1
ATOM 2208 O O . SER A 1 283 ? 26.737 -30.999 55.717 1.00 45.41 283 SER A O 1
ATOM 2210 N N . GLY A 1 284 ? 26.535 -32.409 53.987 1.00 37.50 284 GLY A N 1
ATOM 2211 C CA . GLY A 1 284 ? 25.670 -33.381 54.675 1.00 37.50 284 GLY A CA 1
ATOM 2212 C C . GLY A 1 284 ? 26.097 -34.850 54.553 1.00 37.50 284 GLY A C 1
ATOM 2213 O O . GLY A 1 284 ? 25.437 -35.616 53.867 1.00 37.50 284 GLY A O 1
ATOM 2214 N N . LYS A 1 285 ? 27.140 -35.242 55.303 1.00 33.47 285 LYS A N 1
ATOM 2215 C CA . LYS A 1 285 ? 27.582 -36.629 55.621 1.00 33.47 285 LYS A CA 1
ATOM 2216 C C . LYS A 1 285 ? 28.030 -37.569 54.470 1.00 33.47 285 LYS A C 1
ATOM 2218 O O . LYS A 1 285 ? 27.538 -37.584 53.353 1.00 33.47 285 LYS A O 1
ATOM 2223 N N . LYS A 1 286 ? 29.033 -38.392 54.807 1.00 36.09 286 LYS A N 1
ATOM 2224 C CA . LYS A 1 286 ? 29.705 -39.403 53.963 1.00 36.09 286 LYS A CA 1
ATOM 2225 C C . LYS A 1 286 ? 28.929 -40.728 53.948 1.00 36.09 286 LYS A C 1
ATOM 2227 O O . LYS A 1 286 ? 28.482 -41.139 55.015 1.00 36.09 286 LYS A O 1
ATOM 2232 N N . GLN A 1 287 ? 29.057 -41.520 52.876 1.00 33.72 287 GLN A N 1
ATOM 2233 C CA . GLN A 1 287 ? 29.419 -42.944 53.024 1.00 33.72 287 GLN A CA 1
ATOM 2234 C C . GLN A 1 287 ? 30.130 -43.528 51.784 1.00 33.72 287 GLN A C 1
ATOM 2236 O O . GLN A 1 287 ? 30.235 -42.873 50.752 1.00 33.72 287 GLN A O 1
ATOM 2241 N N . LYS A 1 288 ? 30.730 -44.723 51.930 1.00 36.56 288 LYS A N 1
ATOM 2242 C CA . LYS A 1 288 ? 31.664 -45.352 50.969 1.00 36.56 288 LYS A CA 1
ATOM 2243 C C . LYS A 1 288 ? 31.113 -46.670 50.401 1.00 36.56 288 LYS A C 1
ATOM 2245 O O . LYS A 1 288 ? 30.726 -47.520 51.196 1.00 36.56 288 LYS A O 1
ATOM 2250 N N . LYS A 1 289 ? 31.303 -46.907 49.095 1.00 34.47 289 LYS A N 1
ATOM 2251 C CA . LYS A 1 289 ? 31.881 -48.122 48.439 1.00 34.47 289 LYS A CA 1
ATOM 2252 C C . LYS A 1 289 ? 31.793 -47.898 46.909 1.00 34.47 289 LYS A C 1
ATOM 2254 O O . LYS A 1 289 ? 30.769 -47.414 46.463 1.00 34.47 289 LYS A O 1
ATOM 2259 N N . LYS A 1 290 ? 32.814 -48.038 46.046 1.00 30.97 290 LYS A N 1
ATOM 2260 C CA . LYS A 1 290 ? 34.002 -48.923 45.907 1.00 30.97 290 LYS A CA 1
ATOM 2261 C C . LYS A 1 290 ? 33.709 -50.171 45.051 1.00 30.97 290 LYS A C 1
ATOM 2263 O O . LYS A 1 290 ? 33.325 -51.199 45.591 1.00 30.97 290 LYS A O 1
ATOM 2268 N N . GLY A 1 291 ? 33.995 -50.083 43.746 1.00 31.19 291 GLY A N 1
ATOM 2269 C CA . GLY A 1 291 ? 33.939 -51.191 42.778 1.00 31.19 291 GLY A CA 1
ATOM 2270 C C . GLY A 1 291 ? 34.129 -50.712 41.326 1.00 31.19 291 GLY A C 1
ATOM 2271 O O . GLY A 1 291 ? 33.533 -49.713 40.953 1.00 31.19 291 GLY A O 1
ATOM 2272 N N . LYS A 1 292 ? 34.913 -51.386 40.472 1.00 31.11 292 LYS A N 1
ATOM 2273 C CA . LYS A 1 292 ? 36.398 -51.336 40.419 1.00 31.11 292 LYS A CA 1
ATOM 2274 C C . LYS A 1 292 ? 36.894 -51.976 39.101 1.00 31.11 292 LYS A C 1
ATOM 2276 O O . LYS A 1 292 ? 36.862 -53.194 38.983 1.00 31.11 292 LYS A O 1
ATOM 2281 N N . GLY A 1 293 ? 37.467 -51.186 38.188 1.00 31.77 293 GLY A N 1
ATOM 2282 C CA . GLY A 1 293 ? 38.178 -51.670 36.985 1.00 31.77 293 GLY A CA 1
ATOM 2283 C C . GLY A 1 293 ? 37.546 -51.229 35.650 1.00 31.77 293 GLY A C 1
ATOM 2284 O O . GLY A 1 293 ? 36.370 -50.901 35.625 1.00 31.77 293 GLY A O 1
ATOM 2285 N N . LYS A 1 294 ? 38.288 -51.183 34.530 1.00 33.12 294 LYS A N 1
ATOM 2286 C CA . LYS A 1 294 ? 39.752 -51.360 34.379 1.00 33.12 294 LYS A CA 1
ATOM 2287 C C . LYS A 1 294 ? 40.289 -50.532 33.192 1.00 33.12 294 LYS A C 1
ATOM 2289 O O . LYS A 1 294 ? 39.642 -50.422 32.162 1.00 33.12 294 LYS A O 1
ATOM 2294 N N . ALA A 1 295 ? 41.463 -49.931 33.380 1.00 39.00 295 ALA A N 1
ATOM 2295 C CA . ALA A 1 295 ? 42.011 -48.842 32.566 1.00 39.00 295 ALA A CA 1
ATOM 2296 C C . ALA A 1 295 ? 42.825 -49.255 31.319 1.00 39.00 295 ALA A C 1
ATOM 2298 O O . ALA A 1 295 ? 43.505 -50.279 31.337 1.00 39.00 295 ALA A O 1
ATOM 2299 N N . LYS A 1 296 ? 42.862 -48.347 30.327 1.00 34.84 296 LYS A N 1
ATOM 2300 C CA . LYS A 1 296 ? 43.989 -47.996 29.426 1.00 34.84 296 LYS A CA 1
ATOM 2301 C C . LYS A 1 296 ? 43.699 -46.594 28.832 1.00 34.84 296 LYS A C 1
ATOM 2303 O O . LYS A 1 296 ? 42.589 -46.391 28.367 1.00 34.84 296 LYS A O 1
ATOM 2308 N N . GLY A 1 297 ? 44.586 -45.592 28.790 1.00 34.59 297 GLY A N 1
ATOM 2309 C CA . GLY A 1 297 ? 45.806 -45.378 29.583 1.00 34.59 297 GLY A CA 1
ATOM 2310 C C . GLY A 1 297 ? 46.989 -44.758 28.819 1.00 34.59 297 GLY A C 1
ATOM 2311 O O . GLY A 1 297 ? 47.839 -45.515 28.360 1.00 34.59 297 GLY A O 1
ATOM 2312 N N . LYS A 1 298 ? 47.111 -43.415 28.763 1.00 31.56 298 LYS A N 1
ATOM 2313 C CA . LYS A 1 298 ? 48.414 -42.723 28.609 1.00 31.56 298 LYS A CA 1
ATOM 2314 C C . LYS A 1 298 ? 48.405 -41.274 29.141 1.00 31.56 298 LYS A C 1
ATOM 2316 O O . LYS A 1 298 ? 47.452 -40.536 28.923 1.00 31.56 298 LYS A O 1
ATOM 2321 N N . GLN A 1 299 ? 49.490 -40.902 29.823 1.00 38.53 299 GLN A N 1
ATOM 2322 C CA . GLN A 1 299 ? 49.846 -39.580 30.382 1.00 38.53 299 GLN A CA 1
ATOM 2323 C C . GLN A 1 299 ? 51.297 -39.258 29.924 1.00 38.53 299 GLN A C 1
ATOM 2325 O O . GLN A 1 299 ? 51.939 -40.151 29.370 1.00 38.53 299 GLN A O 1
ATOM 2330 N N . THR A 1 300 ? 51.924 -38.082 30.071 1.00 38.00 300 THR A N 1
ATOM 2331 C CA . THR A 1 300 ? 51.667 -36.765 30.730 1.00 38.00 300 THR A CA 1
ATOM 2332 C C . THR A 1 300 ? 52.417 -35.703 29.857 1.00 38.00 300 THR A C 1
ATOM 2334 O O . THR A 1 300 ? 52.935 -36.105 28.820 1.00 38.00 300 THR A O 1
ATOM 2337 N N . SER A 1 301 ? 52.595 -34.392 30.090 1.00 37.22 301 SER A N 1
ATOM 2338 C CA . SER A 1 301 ? 52.292 -33.346 31.105 1.00 37.22 301 SER A CA 1
ATOM 2339 C C . SER A 1 301 ? 52.256 -31.975 30.354 1.00 37.22 301 SER A C 1
ATOM 2341 O O . SER A 1 301 ? 52.184 -31.988 29.130 1.00 37.22 301 SER A O 1
ATOM 2343 N N . GLY A 1 302 ? 52.256 -30.758 30.924 1.00 28.86 302 GLY A N 1
ATOM 2344 C CA . GLY A 1 302 ? 52.300 -30.261 32.309 1.00 28.86 302 GLY A CA 1
ATOM 2345 C C . GLY A 1 302 ? 52.149 -28.721 32.360 1.00 28.86 302 GLY A C 1
ATOM 2346 O O . GLY A 1 302 ? 52.052 -28.077 31.319 1.00 28.86 302 GLY A O 1
ATOM 2347 N N . LYS A 1 303 ? 52.114 -28.126 33.563 1.00 38.22 303 LYS A N 1
ATOM 2348 C CA . LYS A 1 303 ? 51.970 -26.670 33.819 1.00 38.22 303 LYS A CA 1
ATOM 2349 C C . LYS A 1 303 ? 52.726 -26.295 35.111 1.00 38.22 303 LYS A C 1
ATOM 2351 O O . LYS A 1 303 ? 52.834 -27.163 35.979 1.00 38.22 303 LYS A O 1
ATOM 2356 N N . PRO A 1 304 ? 53.293 -25.078 35.235 1.00 51.59 304 PRO A N 1
ATOM 2357 C CA . PRO A 1 304 ? 52.739 -24.057 36.157 1.00 51.59 304 PRO A CA 1
ATOM 2358 C C . PRO A 1 304 ? 52.814 -22.623 35.563 1.00 51.59 304 PRO A C 1
ATOM 2360 O O . PRO A 1 304 ? 53.762 -22.277 34.875 1.00 51.59 304 PRO A O 1
ATOM 2363 N N . ASP A 1 305 ? 51.773 -21.787 35.605 1.00 40.22 305 ASP A N 1
ATOM 2364 C CA . ASP A 1 305 ? 51.299 -20.943 36.727 1.00 40.22 305 ASP A CA 1
ATOM 2365 C C . ASP A 1 305 ? 52.201 -19.758 37.127 1.00 40.22 305 ASP A C 1
ATOM 2367 O O . ASP A 1 305 ? 53.245 -19.955 37.747 1.00 40.22 305 ASP A O 1
ATOM 2371 N N . LYS A 1 306 ? 51.679 -18.524 36.961 1.00 36.50 306 LYS A N 1
ATOM 2372 C CA . LYS A 1 306 ? 51.338 -17.619 38.089 1.00 36.50 306 LYS A CA 1
ATOM 2373 C C . LYS A 1 306 ? 50.703 -16.278 37.659 1.00 36.50 306 LYS A C 1
ATOM 2375 O O . LYS A 1 306 ? 51.252 -15.612 36.797 1.00 36.50 306 LYS A O 1
ATOM 2380 N N . LYS A 1 307 ? 49.680 -15.858 38.431 1.00 33.03 307 LYS A N 1
ATOM 2381 C CA . LYS A 1 307 ? 49.395 -14.476 38.914 1.00 33.03 307 LYS A CA 1
ATOM 2382 C C . LYS A 1 307 ? 49.067 -13.335 37.919 1.00 33.03 307 LYS A C 1
ATOM 2384 O O . LYS A 1 307 ? 49.546 -13.327 36.801 1.00 33.03 307 LYS A O 1
ATOM 2389 N N . ASP A 1 308 ? 48.333 -12.279 38.307 1.00 35.41 308 ASP A N 1
ATOM 2390 C CA . ASP A 1 308 ? 47.302 -12.082 39.364 1.00 35.41 308 ASP A CA 1
ATOM 2391 C C . ASP A 1 308 ? 46.621 -10.706 39.175 1.00 35.41 308 ASP A C 1
ATOM 2393 O O . ASP A 1 308 ? 47.292 -9.790 38.702 1.00 35.41 308 ASP A O 1
ATOM 2397 N N . LYS A 1 309 ? 45.394 -10.517 39.703 1.00 36.12 309 LYS A N 1
ATOM 2398 C CA . LYS A 1 309 ? 44.682 -9.210 39.848 1.00 36.12 309 LYS A CA 1
ATOM 2399 C C . LYS A 1 309 ? 44.378 -8.504 38.499 1.00 36.12 309 LYS A C 1
ATOM 2401 O O . LYS A 1 309 ? 44.934 -8.845 37.470 1.00 36.12 309 LYS A O 1
ATOM 2406 N N . GLY A 1 310 ? 43.464 -7.540 38.362 1.00 28.39 310 GLY A N 1
ATOM 2407 C CA . GLY A 1 310 ? 42.600 -6.767 39.272 1.00 28.39 310 GLY A CA 1
ATOM 2408 C C . GLY A 1 310 ? 42.521 -5.322 38.724 1.00 28.39 310 GLY A C 1
ATOM 2409 O O . GLY A 1 310 ? 43.426 -4.899 38.023 1.00 28.39 310 GLY A O 1
ATOM 2410 N N . GLY A 1 311 ? 41.504 -4.492 38.947 1.00 28.81 311 GLY A N 1
ATOM 2411 C CA . GLY A 1 311 ? 40.293 -4.660 39.739 1.00 28.81 311 GLY A CA 1
ATOM 2412 C C . GLY A 1 311 ? 39.826 -3.311 40.311 1.00 28.81 311 GLY A C 1
ATOM 2413 O O . GLY A 1 311 ? 40.309 -2.922 41.365 1.00 28.81 311 GLY A O 1
ATOM 2414 N N . ASN A 1 312 ? 38.817 -2.698 39.670 1.00 32.53 312 ASN A N 1
ATOM 2415 C CA . ASN A 1 312 ? 37.872 -1.705 40.229 1.00 32.53 312 ASN A CA 1
ATOM 2416 C C . ASN A 1 312 ? 38.207 -0.173 40.241 1.00 32.53 312 ASN A C 1
ATOM 2418 O O . ASN A 1 312 ? 39.286 0.253 40.620 1.00 32.53 312 ASN A O 1
ATOM 2422 N N . GLN A 1 313 ? 37.169 0.617 39.900 1.00 36.34 313 GLN A N 1
ATOM 2423 C CA . GLN A 1 313 ? 36.757 1.982 40.338 1.00 36.34 313 GLN A CA 1
ATOM 2424 C C . GLN A 1 313 ? 37.613 3.281 40.243 1.00 36.34 313 GLN A C 1
ATOM 2426 O O . GLN A 1 313 ? 38.606 3.472 40.926 1.00 36.34 313 GLN A O 1
ATOM 2431 N N . ASN A 1 314 ? 37.001 4.271 39.562 1.00 36.34 314 ASN A N 1
ATOM 2432 C CA . ASN A 1 314 ? 36.714 5.668 39.974 1.00 36.34 314 ASN A CA 1
ATOM 2433 C C . ASN A 1 314 ? 37.745 6.547 40.729 1.00 36.34 314 ASN A C 1
ATOM 2435 O O . ASN A 1 314 ? 37.850 6.458 41.948 1.00 36.34 314 ASN A O 1
ATOM 2439 N N . GLN A 1 315 ? 38.202 7.613 40.051 1.00 38.09 315 GLN A N 1
ATOM 2440 C CA . GLN A 1 315 ? 38.156 9.052 40.438 1.00 38.09 315 GLN A CA 1
ATOM 2441 C C . GLN A 1 315 ? 38.560 9.864 39.177 1.00 38.09 315 GLN A C 1
ATOM 2443 O O . GLN A 1 315 ? 39.420 9.402 38.440 1.00 38.09 315 GLN A O 1
ATOM 2448 N N . LYS A 1 316 ? 37.959 10.966 38.692 1.00 34.84 316 LYS A N 1
ATOM 2449 C CA . LYS A 1 316 ? 37.085 12.062 39.172 1.00 34.84 316 LYS A CA 1
ATOM 2450 C C . LYS A 1 316 ? 37.831 13.301 39.733 1.00 34.84 316 LYS A C 1
ATOM 2452 O O . LYS A 1 316 ? 38.148 13.331 40.911 1.00 34.84 316 LYS A O 1
ATOM 2457 N N . GLN A 1 317 ? 37.907 14.353 38.891 1.00 35.72 317 GLN A N 1
ATOM 2458 C CA . GLN A 1 317 ? 38.229 15.776 39.192 1.00 35.72 317 GLN A CA 1
ATOM 2459 C C . GLN A 1 317 ? 39.727 16.090 39.496 1.00 35.72 317 GLN A C 1
ATOM 2461 O O . GLN A 1 317 ? 40.458 15.195 39.887 1.00 35.72 317 GLN A O 1
ATOM 2466 N N . ALA A 1 318 ? 40.270 17.308 39.277 1.00 34.59 318 ALA A N 1
ATOM 2467 C CA . ALA A 1 318 ? 39.654 18.593 38.881 1.00 34.59 318 ALA A CA 1
ATOM 2468 C C . ALA A 1 318 ? 40.611 19.575 38.137 1.00 34.59 318 ALA A C 1
ATOM 2470 O O . ALA A 1 318 ? 41.788 19.614 38.463 1.00 34.59 318 ALA A O 1
ATOM 2471 N N . ASN A 1 319 ? 40.029 20.494 37.336 1.00 34.44 319 ASN A N 1
ATOM 2472 C CA . ASN A 1 319 ? 40.454 21.904 37.108 1.00 34.44 319 ASN A CA 1
ATOM 2473 C C . ASN A 1 319 ? 41.828 22.189 36.410 1.00 34.44 319 ASN A C 1
ATOM 2475 O O . ASN A 1 319 ? 42.676 21.318 36.332 1.00 34.44 319 ASN A O 1
ATOM 2479 N N . ALA A 1 320 ? 42.119 23.377 35.837 1.00 35.50 320 ALA A N 1
ATOM 2480 C CA . ALA A 1 320 ? 41.372 24.649 35.761 1.00 35.50 320 ALA A CA 1
ATOM 2481 C C . ALA A 1 320 ? 41.732 25.525 34.526 1.00 35.50 320 ALA A C 1
ATOM 2483 O O . ALA A 1 320 ? 42.896 25.570 34.152 1.00 35.50 320 ALA A O 1
ATOM 2484 N N . LYS A 1 321 ? 40.782 26.389 34.099 1.00 37.56 321 LYS A N 1
ATOM 2485 C CA . LYS A 1 321 ? 40.974 27.680 33.367 1.00 37.56 321 LYS A CA 1
ATOM 2486 C C . LYS A 1 321 ? 41.561 27.590 31.929 1.00 37.56 321 LYS A C 1
ATOM 2488 O O . LYS A 1 321 ? 42.190 26.610 31.575 1.00 37.56 321 LYS A O 1
ATOM 2493 N N . LYS A 1 322 ? 41.339 28.562 31.027 1.00 35.62 322 LYS A N 1
ATOM 2494 C CA . LYS A 1 322 ? 40.791 29.939 31.145 1.00 35.62 322 LYS A CA 1
ATOM 2495 C C . LYS A 1 322 ? 39.900 30.285 29.917 1.00 35.62 322 LYS A C 1
ATOM 2497 O O . LYS A 1 322 ? 40.135 29.730 28.858 1.00 35.62 322 LYS A O 1
ATOM 2502 N N . LEU A 1 323 ? 38.917 31.178 30.128 1.00 35.88 323 LEU A N 1
ATOM 2503 C CA . LEU A 1 323 ? 38.334 32.251 29.268 1.00 35.88 323 LEU A CA 1
ATOM 2504 C C . LEU A 1 323 ? 38.559 32.259 27.726 1.00 35.88 323 LEU A C 1
ATOM 2506 O O . LEU A 1 323 ? 39.641 31.924 27.272 1.00 35.88 323 LEU A O 1
ATOM 2510 N N . ALA A 1 324 ? 37.650 32.770 26.875 1.00 36.25 324 ALA A N 1
ATOM 2511 C CA . ALA A 1 324 ? 36.403 33.547 27.070 1.00 36.25 324 ALA A CA 1
ATOM 2512 C C . ALA A 1 324 ? 35.487 33.392 25.804 1.00 36.25 324 ALA A C 1
ATOM 2514 O O . ALA A 1 324 ? 36.018 33.131 24.734 1.00 36.25 324 ALA A O 1
ATOM 2515 N N . GLU A 1 325 ? 34.143 33.319 25.882 1.00 39.31 325 GLU A N 1
ATOM 2516 C CA . GLU A 1 325 ? 33.161 34.441 25.769 1.00 39.31 325 GLU A CA 1
ATOM 2517 C C . GLU A 1 325 ? 32.837 34.918 24.321 1.00 39.31 325 GLU A C 1
ATOM 2519 O O . GLU A 1 325 ? 33.717 34.888 23.476 1.00 39.31 325 GLU A O 1
ATOM 2524 N N . LEU A 1 326 ? 31.620 35.348 23.915 1.00 36.47 326 LEU A N 1
ATOM 2525 C CA . LEU A 1 326 ? 30.299 35.538 24.567 1.00 36.47 326 LEU A CA 1
ATOM 2526 C C . LEU A 1 326 ? 29.119 35.247 23.585 1.00 36.47 326 LEU A C 1
ATOM 2528 O O . LEU A 1 326 ? 29.173 35.677 22.442 1.00 36.47 326 LEU A O 1
ATOM 2532 N N . LYS A 1 327 ? 28.010 34.702 24.130 1.00 33.00 327 LYS A N 1
ATOM 2533 C CA . LYS A 1 327 ? 26.578 35.057 23.876 1.00 33.00 327 LYS A CA 1
ATOM 2534 C C . LYS A 1 327 ? 25.902 34.826 22.493 1.00 33.00 327 LYS A C 1
ATOM 2536 O O . LYS A 1 327 ? 26.554 34.767 21.466 1.00 33.00 327 LYS A O 1
ATOM 2541 N N . ASP A 1 328 ? 24.567 34.680 22.405 1.00 31.36 328 ASP A N 1
ATOM 2542 C CA . ASP A 1 328 ? 23.552 34.524 23.474 1.00 31.36 328 ASP A CA 1
ATOM 2543 C C . ASP A 1 328 ? 22.401 33.552 23.128 1.00 31.36 328 ASP A C 1
ATOM 2545 O O . ASP A 1 328 ? 22.187 33.180 21.975 1.00 31.36 328 ASP A O 1
ATOM 2549 N N . GLY A 1 329 ? 21.653 33.147 24.160 1.00 27.50 329 GLY A N 1
ATOM 2550 C CA . GLY A 1 329 ? 20.403 32.374 24.071 1.00 27.50 329 GLY A CA 1
ATOM 2551 C C . GLY A 1 329 ? 19.201 33.165 24.628 1.00 27.50 329 GLY A C 1
ATOM 2552 O O . GLY A 1 329 ? 19.158 34.376 24.430 1.00 27.50 329 GLY A O 1
ATOM 2553 N N . PRO A 1 330 ? 18.242 32.556 25.373 1.00 41.84 330 PRO A N 1
ATOM 2554 C CA . PRO A 1 330 ? 18.115 31.138 25.737 1.00 41.84 330 PRO A CA 1
ATOM 2555 C C . PRO A 1 330 ? 16.682 30.543 25.595 1.00 41.84 330 PRO A C 1
ATOM 2557 O O . PRO A 1 330 ? 15.719 31.192 25.191 1.00 41.84 330 PRO A O 1
ATOM 2560 N N . LYS A 1 331 ? 16.519 29.262 25.968 1.00 33.59 331 LYS A N 1
ATOM 2561 C CA . LYS A 1 331 ? 15.237 28.515 25.956 1.00 33.59 331 LYS A CA 1
ATOM 2562 C C . LYS A 1 331 ? 14.417 28.688 27.250 1.00 33.59 331 LYS A C 1
ATOM 2564 O O . LYS A 1 331 ? 14.972 28.751 28.342 1.00 33.59 331 LYS A O 1
ATOM 2569 N N . LYS A 1 332 ? 13.081 28.615 27.144 1.00 34.72 332 LYS A N 1
ATOM 2570 C CA . LYS A 1 332 ? 12.137 28.597 28.286 1.00 34.72 332 LYS A CA 1
ATOM 2571 C C . LYS A 1 332 ? 12.183 27.286 29.099 1.00 34.72 332 LYS A C 1
ATOM 2573 O O . LYS A 1 332 ? 11.797 26.242 28.578 1.00 34.72 332 LYS A O 1
ATOM 2578 N N . LYS A 1 333 ? 12.496 27.375 30.399 1.00 33.94 333 LYS A N 1
ATOM 2579 C CA . LYS A 1 333 ? 11.980 26.561 31.535 1.00 33.94 333 LYS A CA 1
ATOM 2580 C C . LYS A 1 333 ? 12.095 27.430 32.809 1.00 33.94 333 LYS A C 1
ATOM 2582 O O . LYS A 1 333 ? 13.017 28.223 32.891 1.00 33.94 333 LYS A O 1
ATOM 2587 N N . GLY A 1 334 ? 11.250 27.349 33.840 1.00 31.95 334 GLY A N 1
ATOM 2588 C CA . GLY A 1 334 ? 10.038 26.539 33.994 1.00 31.95 334 GLY A CA 1
ATOM 2589 C C . GLY A 1 334 ? 9.872 25.933 35.396 1.00 31.95 334 GLY A C 1
ATOM 2590 O O . GLY A 1 334 ? 10.005 24.718 35.522 1.00 31.95 334 GLY A O 1
ATOM 2591 N N . LYS A 1 335 ? 9.586 26.746 36.431 1.00 34.00 335 LYS A N 1
ATOM 2592 C CA . LYS A 1 335 ? 8.983 26.324 37.723 1.00 34.00 335 LYS A CA 1
ATOM 2593 C C . LYS A 1 335 ? 8.653 27.527 38.625 1.00 34.00 335 LYS A C 1
ATOM 2595 O O . LYS A 1 335 ? 9.524 28.340 38.898 1.00 34.00 335 LYS A O 1
ATOM 2600 N N . GLY A 1 336 ? 7.429 27.569 39.152 1.00 32.03 336 GLY A N 1
ATOM 2601 C CA . GLY A 1 336 ? 6.989 28.438 40.254 1.00 32.03 336 GLY A CA 1
ATOM 2602 C C . GLY A 1 336 ? 6.068 27.641 41.187 1.00 32.03 336 GLY A C 1
ATOM 2603 O O . GLY A 1 336 ? 5.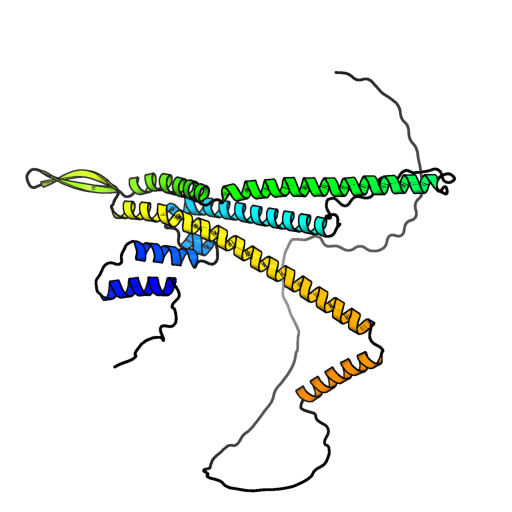433 26.686 40.737 1.00 32.03 336 GLY A O 1
ATOM 2604 N N . LYS A 1 337 ? 6.042 27.946 42.492 1.00 36.50 337 LYS A N 1
ATOM 2605 C CA . LYS A 1 337 ? 5.344 27.136 43.513 1.00 36.50 337 LYS A CA 1
ATOM 2606 C C . LYS A 1 337 ? 4.723 28.034 44.593 1.00 36.50 337 LYS A C 1
ATOM 2608 O O . LYS A 1 337 ? 5.356 29.001 44.995 1.00 36.50 337 LYS A O 1
ATOM 2613 N N . LYS A 1 338 ? 3.569 27.605 45.132 1.00 35.72 338 LYS A N 1
ATOM 2614 C CA . LYS A 1 338 ? 2.690 28.281 46.121 1.00 35.72 338 LYS A CA 1
ATOM 2615 C C . LYS A 1 338 ? 1.799 29.397 45.542 1.00 35.72 338 LYS A C 1
ATOM 2617 O O . LYS A 1 338 ? 2.207 30.148 44.671 1.00 35.72 338 LYS A O 1
ATOM 2622 N N . GLY A 1 339 ? 0.581 29.477 46.084 1.00 33.28 339 GLY A N 1
ATOM 2623 C CA . GLY A 1 339 ? -0.466 30.447 45.743 1.00 33.28 339 GLY A CA 1
ATOM 2624 C C . GLY A 1 339 ? -1.817 29.965 46.286 1.00 33.28 339 GLY A C 1
ATOM 2625 O O . GLY A 1 339 ? -2.525 29.230 45.608 1.00 33.28 339 GLY A O 1
ATOM 2626 N N . LYS A 1 340 ? -2.138 30.289 47.546 1.00 35.06 340 LYS A N 1
ATOM 2627 C CA . LYS A 1 340 ? -3.343 29.812 48.257 1.00 35.06 340 LYS A CA 1
ATOM 2628 C C . LYS A 1 340 ? -4.305 30.990 48.444 1.00 35.06 340 LYS A C 1
ATOM 2630 O O . LYS A 1 340 ? -4.064 31.813 49.318 1.00 35.06 340 LYS A O 1
ATOM 2635 N N . GLY A 1 341 ? -5.369 31.070 47.642 1.00 33.50 341 GLY A N 1
ATOM 2636 C CA . GLY A 1 341 ? -6.324 32.187 47.663 1.00 33.50 341 GLY A CA 1
ATOM 2637 C C . GLY A 1 341 ? -7.785 31.730 47.698 1.00 33.50 341 GLY A C 1
ATOM 2638 O O . GLY A 1 341 ? -8.203 30.929 46.868 1.00 33.50 341 GLY A O 1
ATOM 2639 N N . LYS A 1 342 ? -8.563 32.250 48.656 1.00 34.69 342 LYS A N 1
ATOM 2640 C CA . LYS A 1 342 ? -10.037 32.230 48.633 1.00 34.69 342 LYS A CA 1
ATOM 2641 C C . LYS A 1 342 ? -10.530 33.511 47.951 1.00 34.69 342 LYS A C 1
ATOM 2643 O O . LYS A 1 342 ? -9.988 34.572 48.230 1.00 34.69 342 LYS A O 1
ATOM 2648 N N . GLY A 1 343 ? -11.607 33.428 47.170 1.00 34.09 343 GLY A N 1
ATOM 2649 C CA . GLY A 1 343 ? -12.333 34.595 46.657 1.00 34.09 343 GLY A CA 1
ATOM 2650 C C . GLY A 1 343 ? -13.784 34.248 46.313 1.00 34.09 343 GLY A C 1
ATOM 2651 O O . GLY A 1 343 ? -14.036 33.237 45.663 1.00 34.09 343 GLY A O 1
ATOM 2652 N N . LYS A 1 344 ? -14.735 35.066 46.778 1.00 37.47 344 LYS A N 1
ATOM 2653 C CA . LYS A 1 344 ? -16.168 35.052 46.418 1.00 37.47 344 LYS A CA 1
ATOM 2654 C C . LYS A 1 344 ? -16.578 36.476 46.011 1.00 37.47 344 LYS A C 1
ATOM 2656 O O . LYS A 1 344 ? -16.065 37.426 46.589 1.00 37.47 344 LYS A O 1
ATOM 2661 N N . GLY A 1 345 ? -17.542 36.592 45.096 1.00 33.84 345 GLY A N 1
ATOM 2662 C CA . GLY A 1 345 ? -18.102 37.850 44.563 1.00 33.84 345 GLY A CA 1
ATOM 2663 C C . GLY A 1 345 ? -18.293 37.692 43.048 1.00 33.84 345 GLY A C 1
ATOM 2664 O O . GLY A 1 345 ? -17.313 37.390 42.382 1.00 33.84 345 GLY A O 1
ATOM 2665 N N . GLN A 1 346 ? -19.478 37.653 42.420 1.00 34.09 346 GLN A N 1
ATOM 2666 C CA . GLN A 1 346 ? -20.763 38.382 42.535 1.00 34.09 346 GLN A CA 1
ATOM 2667 C C . GLN A 1 346 ? -20.739 39.857 42.086 1.00 34.09 346 GLN A C 1
ATOM 2669 O O . GLN A 1 346 ? -19.987 40.663 42.615 1.00 34.09 346 GLN A O 1
ATOM 2674 N N . GLY A 1 347 ? -21.648 40.176 41.150 1.00 34.34 347 GLY A N 1
ATOM 2675 C CA . GLY A 1 347 ? -21.852 41.473 40.477 1.00 34.34 347 GLY A CA 1
ATOM 2676 C C . GLY A 1 347 ? -22.034 41.233 38.966 1.00 34.34 347 GLY A C 1
ATOM 2677 O O . GLY A 1 347 ? -21.080 40.849 38.309 1.00 34.34 347 GLY A O 1
ATOM 2678 N N . LYS A 1 348 ? -23.253 41.138 38.404 1.00 34.84 348 LYS A N 1
ATOM 2679 C CA . LYS A 1 348 ? -24.214 42.218 38.051 1.00 34.84 348 LYS A CA 1
ATOM 2680 C C . LYS A 1 348 ? -23.593 43.284 37.119 1.00 34.84 348 LYS A C 1
ATOM 2682 O O . LYS A 1 348 ? -22.642 43.923 37.533 1.00 34.84 348 LYS A O 1
ATOM 2687 N N . GLY A 1 349 ? -24.128 43.583 35.926 1.00 35.09 349 GLY A N 1
ATOM 2688 C CA . GLY A 1 349 ? -25.261 42.993 35.181 1.00 35.09 349 GLY A CA 1
ATOM 2689 C C . GLY A 1 349 ? -25.935 43.993 34.213 1.00 35.09 349 GLY A C 1
ATOM 2690 O O . GLY A 1 349 ? -25.556 45.158 34.200 1.00 35.09 349 GLY A O 1
ATOM 2691 N N . LYS A 1 350 ? -27.006 43.552 33.519 1.00 35.84 350 LYS A N 1
ATOM 2692 C CA . LYS A 1 350 ? -27.821 44.276 32.494 1.00 35.84 350 LYS A CA 1
ATOM 2693 C C . LYS A 1 350 ? -27.118 44.477 31.126 1.00 35.84 350 LYS A C 1
ATOM 2695 O O . LYS A 1 350 ? -25.922 44.708 31.095 1.00 35.84 350 LYS A O 1
ATOM 2700 N N . GLY A 1 351 ? -27.817 44.430 29.981 1.00 34.34 351 GLY A N 1
ATOM 2701 C CA . GLY A 1 351 ? -29.209 43.997 29.731 1.00 34.34 351 GLY A CA 1
ATOM 2702 C C . GLY A 1 351 ? -29.810 44.522 28.406 1.00 34.34 351 GLY A C 1
ATOM 2703 O O . GLY A 1 351 ? -29.205 45.381 27.781 1.00 34.34 351 GLY A O 1
ATOM 2704 N N . LYS A 1 352 ? -31.043 44.072 28.073 1.00 37.28 352 LYS A N 1
ATOM 2705 C CA . LYS A 1 352 ? -31.877 44.419 26.879 1.00 37.28 352 LYS A CA 1
ATOM 2706 C C . LYS A 1 352 ? -31.348 43.848 25.535 1.00 37.28 352 LYS A C 1
ATOM 2708 O O . LYS A 1 352 ? -30.148 43.705 25.368 1.00 37.28 352 LYS A O 1
ATOM 2713 N N . LYS A 1 353 ? -32.190 43.198 24.705 1.00 36.59 353 LYS A N 1
ATOM 2714 C CA . LYS A 1 353 ? -33.219 43.713 23.750 1.00 36.59 353 LYS A CA 1
ATOM 2715 C C . LYS A 1 353 ? -32.599 44.638 22.680 1.00 36.59 353 LYS A C 1
ATOM 2717 O O . LYS A 1 353 ? -31.952 45.592 23.084 1.00 36.59 353 LYS A O 1
ATOM 2722 N N . ALA A 1 354 ? -32.833 44.492 21.370 1.00 37.19 354 ALA A N 1
ATOM 2723 C CA . ALA A 1 354 ? -33.548 43.478 20.556 1.00 37.19 354 ALA A CA 1
ATOM 2724 C C . ALA A 1 354 ? -33.090 43.650 19.059 1.00 37.19 354 ALA A C 1
ATOM 2726 O O . ALA A 1 354 ? -32.031 44.244 18.884 1.00 37.19 354 ALA A O 1
ATOM 2727 N N . GLN A 1 355 ? -33.719 43.203 17.953 1.00 35.38 355 GLN A N 1
ATOM 2728 C CA . GLN A 1 355 ? -35.002 42.520 17.659 1.00 35.38 355 GLN A CA 1
ATOM 2729 C C . GLN A 1 355 ? -34.945 41.832 16.257 1.00 35.38 355 GLN A C 1
ATOM 2731 O O . GLN A 1 355 ? -33.869 41.750 15.679 1.00 35.38 355 GLN A O 1
ATOM 2736 N N . GLU A 1 356 ? -36.090 41.343 15.754 1.00 36.56 356 GLU A N 1
ATOM 2737 C CA . GLU A 1 356 ? -36.475 41.107 14.335 1.00 36.56 356 GLU A CA 1
ATOM 2738 C C . GLU A 1 356 ? -35.521 40.445 13.298 1.00 36.56 356 GLU A C 1
ATOM 2740 O O . GLU A 1 356 ? -34.560 41.017 12.791 1.00 36.56 356 GLU A O 1
ATOM 2745 N N . THR A 1 357 ? -35.953 39.258 12.854 1.00 40.00 357 THR A N 1
ATOM 2746 C CA . THR A 1 357 ? -35.909 38.739 11.466 1.00 40.00 357 THR A CA 1
ATOM 2747 C C . THR A 1 357 ? -36.803 39.588 10.517 1.00 40.00 357 THR A C 1
ATOM 2749 O O . THR A 1 357 ? -37.530 40.436 11.036 1.00 40.00 357 THR A O 1
ATOM 2752 N N . PRO A 1 358 ? -36.874 39.370 9.172 1.00 51.88 358 PRO A N 1
ATOM 2753 C CA . PRO A 1 358 ? -36.302 38.274 8.367 1.00 51.88 358 PRO A CA 1
ATOM 2754 C C . PRO A 1 358 ? -35.620 38.677 7.033 1.00 51.88 358 PRO A C 1
ATOM 2756 O O . PRO A 1 358 ? -35.841 39.762 6.493 1.00 51.88 358 PRO A O 1
ATOM 2759 N N . LYS A 1 359 ? -34.934 37.712 6.408 1.00 47.31 359 LYS A N 1
ATOM 2760 C CA . LYS A 1 359 ? -35.328 37.169 5.092 1.00 47.31 359 LYS A CA 1
ATOM 2761 C C . LYS A 1 359 ? -34.740 35.775 4.883 1.00 47.31 359 LYS A C 1
ATOM 2763 O O . LYS A 1 359 ? -33.737 35.477 5.565 1.00 47.31 359 LYS A O 1
#